Protein AF-A0AA40RUD0-F1 (afdb_monomer_lite)

Sequence (192 aa):
MKTFEAWCKEFHACQAELNAHLSSDQGVEISKKVKHVDIFIYGDLDNYLMQALADEHIASLQEQTLEFLQKYQAFKIKNEELDQARYQAFCEALGQLGRELGVEYQVNTSGPLDQRIADVLTKGDLLRKTLLDGFGYVDLLNHESSFSKGFFTVTGLTKIKLYNDLKLCSQIREGGIRISAEERVRLGFHQE

Radius of gyration: 28.04 Å; chains: 1; bounding box: 73×24×76 Å

Structure (mmCIF, N/CA/C/O backbone):
data_AF-A0AA40RUD0-F1
#
_entry.id   AF-A0AA40RUD0-F1
#
loop_
_atom_site.group_PDB
_atom_site.id
_atom_site.type_symbol
_atom_site.label_atom_id
_atom_site.label_alt_id
_atom_site.label_comp_id
_atom_site.label_asym_id
_atom_site.label_entity_id
_atom_site.label_seq_id
_atom_site.pdbx_PDB_ins_code
_atom_site.Cartn_x
_atom_site.Cartn_y
_atom_site.Cartn_z
_atom_site.occupancy
_atom_site.B_iso_or_equiv
_atom_site.auth_seq_id
_atom_site.auth_comp_id
_atom_site.auth_asym_id
_atom_site.auth_atom_id
_atom_site.pdbx_PDB_model_num
ATOM 1 N N . MET A 1 1 ? -13.457 13.413 -5.088 1.00 72.88 1 MET A N 1
ATOM 2 C CA . MET A 1 1 ? -12.276 12.688 -4.563 1.00 72.88 1 MET A CA 1
ATOM 3 C C . MET A 1 1 ? -12.236 11.325 -5.247 1.00 72.88 1 MET A C 1
ATOM 5 O O . MET A 1 1 ? -13.312 10.771 -5.439 1.00 72.88 1 MET A O 1
ATOM 9 N N . LYS A 1 2 ? -11.072 10.830 -5.695 1.00 88.50 2 LYS A N 1
ATOM 10 C CA . LYS A 1 2 ? -10.961 9.493 -6.322 1.00 88.50 2 LYS A CA 1
ATOM 11 C C . LYS A 1 2 ? -11.195 8.389 -5.276 1.00 88.50 2 LYS A C 1
ATOM 13 O O . LYS A 1 2 ? -10.868 8.598 -4.110 1.00 88.50 2 LYS A O 1
ATOM 18 N N . THR A 1 3 ? -11.747 7.249 -5.692 1.00 95.06 3 THR A N 1
ATOM 19 C CA . THR A 1 3 ? -11.953 6.059 -4.842 1.00 95.06 3 THR A CA 1
ATOM 20 C C . THR A 1 3 ? -10.683 5.212 -4.746 1.00 95.06 3 THR A C 1
ATOM 22 O O . THR A 1 3 ? -9.766 5.372 -5.559 1.00 95.06 3 THR A O 1
ATOM 25 N N . PHE A 1 4 ? -10.627 4.290 -3.781 1.00 96.88 4 PHE A N 1
ATOM 26 C CA . PHE A 1 4 ? -9.536 3.317 -3.663 1.00 96.88 4 PHE A CA 1
ATOM 27 C C . PHE A 1 4 ? -9.329 2.521 -4.960 1.00 96.88 4 PHE A C 1
ATOM 29 O O . PHE A 1 4 ? -8.206 2.412 -5.452 1.00 96.88 4 PHE A O 1
ATOM 36 N N . GLU A 1 5 ? -10.412 2.039 -5.572 1.00 96.25 5 GLU A N 1
ATOM 37 C CA . GLU A 1 5 ? -10.355 1.294 -6.836 1.00 96.25 5 GLU A CA 1
ATOM 38 C C . GLU A 1 5 ? -9.757 2.114 -7.986 1.00 96.25 5 GLU A C 1
ATOM 40 O O . GLU A 1 5 ? -9.008 1.583 -8.806 1.00 96.25 5 GLU A O 1
ATOM 45 N N . ALA A 1 6 ? -10.073 3.411 -8.060 1.00 96.19 6 ALA A N 1
ATOM 46 C CA . ALA A 1 6 ? -9.521 4.290 -9.086 1.00 96.19 6 ALA A CA 1
ATOM 47 C C . ALA A 1 6 ? -8.000 4.443 -8.928 1.00 96.19 6 ALA A C 1
ATOM 49 O O . ALA A 1 6 ? -7.269 4.335 -9.911 1.00 96.19 6 ALA A O 1
ATOM 50 N N . TRP A 1 7 ? -7.516 4.604 -7.695 1.00 97.25 7 TRP A N 1
ATOM 51 C CA . TRP A 1 7 ? -6.079 4.649 -7.423 1.00 97.25 7 TRP A CA 1
ATOM 52 C C . TRP A 1 7 ? -5.374 3.315 -7.682 1.00 97.25 7 TRP A C 1
ATOM 54 O O . TRP A 1 7 ? -4.253 3.313 -8.186 1.00 97.25 7 TRP A O 1
ATOM 64 N N . CYS A 1 8 ? -6.031 2.182 -7.418 1.00 96.62 8 CYS A N 1
ATOM 65 C CA . CYS A 1 8 ? -5.494 0.869 -7.783 1.00 96.62 8 CYS A CA 1
ATOM 66 C C . CYS A 1 8 ? -5.290 0.747 -9.297 1.00 96.62 8 CYS A C 1
ATOM 68 O O . CYS A 1 8 ? -4.247 0.273 -9.742 1.00 96.62 8 CYS A O 1
ATOM 70 N N . LYS A 1 9 ? -6.252 1.216 -10.104 1.00 97.12 9 LYS A N 1
ATOM 71 C CA . LYS A 1 9 ? -6.115 1.227 -11.571 1.00 97.12 9 LYS A CA 1
ATOM 72 C C . LYS A 1 9 ? -4.917 2.060 -12.025 1.00 97.12 9 LYS A C 1
ATOM 74 O O . LYS A 1 9 ? -4.202 1.634 -12.925 1.00 97.12 9 LYS A O 1
ATOM 79 N N . GLU A 1 10 ? -4.681 3.208 -11.395 1.00 96.31 10 GLU A N 1
ATOM 80 C CA . GLU A 1 10 ? -3.516 4.052 -11.688 1.00 96.31 10 GLU A CA 1
ATOM 81 C C . GLU A 1 10 ? -2.201 3.367 -11.305 1.00 96.31 10 GLU A C 1
ATOM 83 O O . GLU A 1 10 ? -1.281 3.332 -12.118 1.00 96.31 10 GLU A O 1
ATOM 88 N N . PHE A 1 11 ? -2.133 2.735 -10.130 1.00 97.25 11 PHE A N 1
ATOM 89 C CA . PHE A 1 11 ? -0.973 1.936 -9.732 1.00 97.25 11 PHE A CA 1
ATOM 90 C C . PHE A 1 11 ? -0.658 0.830 -10.752 1.00 97.25 11 PHE A C 1
ATOM 92 O O . PHE A 1 11 ? 0.486 0.710 -11.196 1.00 97.25 11 PHE A O 1
ATOM 99 N N . HIS A 1 12 ? -1.668 0.058 -11.166 1.00 97.12 12 HIS A N 1
ATOM 100 C CA . HIS A 1 12 ? -1.493 -1.021 -12.144 1.00 97.12 12 HIS A CA 1
ATOM 101 C C . HIS A 1 12 ? -1.102 -0.507 -13.527 1.00 97.12 12 HIS A C 1
ATOM 103 O O . HIS A 1 12 ? -0.295 -1.145 -14.200 1.00 97.12 12 HIS A O 1
ATOM 109 N N . ALA A 1 13 ? -1.617 0.652 -13.941 1.00 97.00 13 ALA A N 1
ATOM 110 C CA . ALA A 1 13 ? -1.198 1.299 -15.180 1.00 97.00 13 ALA A CA 1
ATOM 111 C C . ALA A 1 13 ? 0.289 1.692 -15.131 1.00 97.00 13 ALA A C 1
ATOM 113 O O . ALA A 1 13 ? 1.036 1.347 -16.046 1.00 97.00 13 ALA A O 1
ATOM 114 N N . CYS A 1 14 ? 0.745 2.315 -14.037 1.00 95.44 14 CYS A N 1
ATOM 115 C CA . CYS A 1 14 ? 2.161 2.649 -13.847 1.00 95.44 14 CYS A CA 1
ATOM 116 C C . CYS A 1 14 ? 3.050 1.396 -13.793 1.00 95.44 14 CYS A C 1
ATOM 118 O O . CYS A 1 14 ? 4.123 1.373 -14.390 1.00 95.44 14 CYS A O 1
ATOM 120 N N . GLN A 1 15 ? 2.607 0.336 -13.109 1.00 95.44 15 GLN A N 1
ATOM 121 C CA . GLN A 1 15 ? 3.333 -0.937 -13.059 1.00 95.44 15 GLN A CA 1
ATOM 122 C C . GLN A 1 15 ? 3.434 -1.586 -14.447 1.00 95.44 15 GLN A C 1
ATOM 124 O O . GLN A 1 15 ? 4.484 -2.128 -14.792 1.00 95.44 15 GLN A O 1
ATOM 129 N N . ALA A 1 16 ? 2.369 -1.527 -15.249 1.00 96.38 16 ALA A N 1
ATOM 130 C CA . ALA A 1 16 ? 2.378 -2.031 -16.617 1.00 96.38 16 ALA A CA 1
ATOM 131 C C . ALA A 1 16 ? 3.333 -1.227 -17.513 1.00 96.38 16 ALA A C 1
ATOM 133 O O . ALA A 1 16 ? 4.097 -1.830 -18.265 1.00 96.38 16 ALA A O 1
ATOM 134 N N . GLU A 1 17 ? 3.341 0.106 -17.399 1.00 95.81 17 GLU A N 1
ATOM 135 C CA . GLU A 1 17 ? 4.271 0.968 -18.142 1.00 95.81 17 GLU A CA 1
ATOM 136 C C . GLU A 1 17 ? 5.728 0.690 -17.753 1.00 95.81 17 GLU A C 1
ATOM 138 O O . GLU A 1 17 ? 6.573 0.523 -18.631 1.00 95.81 17 GLU A O 1
ATOM 143 N N . LEU A 1 18 ? 6.020 0.542 -16.457 1.00 93.25 18 LEU A N 1
ATO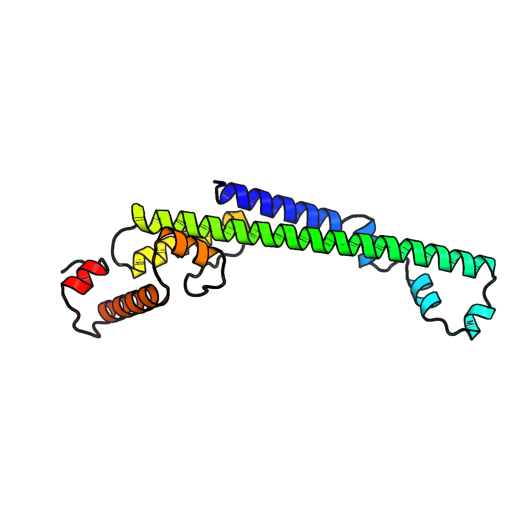M 144 C CA . LEU A 1 18 ? 7.350 0.163 -15.974 1.00 93.25 18 LEU A CA 1
ATOM 145 C C . LEU A 1 18 ? 7.789 -1.200 -16.523 1.00 93.25 18 LEU A C 1
ATOM 147 O O . LEU A 1 18 ? 8.899 -1.337 -17.033 1.00 93.25 18 LEU A O 1
ATOM 151 N N . ASN A 1 19 ? 6.908 -2.202 -16.480 1.00 94.12 19 ASN A N 1
ATOM 152 C CA . ASN A 1 19 ? 7.208 -3.528 -17.020 1.00 94.12 19 ASN A CA 1
ATOM 153 C C . ASN A 1 19 ? 7.456 -3.483 -18.537 1.00 94.12 19 ASN A C 1
ATOM 155 O O . ASN A 1 19 ? 8.359 -4.164 -19.027 1.00 94.12 19 ASN A O 1
ATOM 159 N N . ALA A 1 20 ? 6.687 -2.677 -19.275 1.00 94.31 20 ALA A N 1
ATOM 160 C CA . ALA A 1 20 ? 6.876 -2.477 -20.708 1.00 94.31 20 ALA A CA 1
ATOM 161 C C . ALA A 1 20 ? 8.204 -1.767 -21.015 1.00 94.31 20 ALA A C 1
ATOM 163 O O . ALA A 1 20 ? 8.927 -2.199 -21.911 1.00 94.31 20 ALA A O 1
ATOM 164 N N . HIS A 1 21 ? 8.566 -0.739 -20.238 1.00 92.69 21 HIS A N 1
ATOM 165 C CA . HIS A 1 21 ? 9.849 -0.035 -20.351 1.00 92.69 21 HIS A CA 1
ATOM 166 C C . HIS A 1 21 ? 11.032 -0.984 -20.130 1.00 92.69 21 HIS A C 1
ATOM 168 O O . HIS A 1 21 ? 11.932 -1.061 -20.966 1.00 92.69 21 HIS A O 1
ATOM 174 N N . LEU A 1 22 ? 10.988 -1.782 -19.059 1.00 88.62 22 LEU A N 1
ATOM 175 C CA . LEU A 1 22 ? 12.023 -2.770 -18.737 1.00 88.62 22 LEU A CA 1
ATOM 176 C C . LEU A 1 22 ? 12.127 -3.900 -19.774 1.00 88.62 22 LEU A C 1
ATOM 178 O O . LEU A 1 22 ? 13.218 -4.420 -20.003 1.00 88.62 22 LEU A O 1
ATOM 182 N N . SER A 1 23 ? 11.011 -4.261 -20.410 1.00 91.00 23 SER A N 1
ATOM 183 C CA . SER A 1 23 ? 10.951 -5.320 -21.430 1.00 91.00 23 SER A CA 1
ATOM 184 C C . SER A 1 23 ? 11.192 -4.817 -22.858 1.00 91.00 23 SER A C 1
ATOM 186 O O . SER A 1 23 ? 11.187 -5.623 -23.786 1.00 91.00 23 SER A O 1
ATOM 188 N N . SER A 1 24 ? 11.373 -3.508 -23.053 1.00 90.62 24 SER A N 1
ATOM 189 C CA . SER A 1 24 ? 11.669 -2.917 -24.361 1.00 90.62 24 SER A CA 1
ATOM 190 C C . SER A 1 24 ? 13.001 -3.420 -24.923 1.00 90.62 24 SER A C 1
ATOM 192 O O . SER A 1 24 ? 13.872 -3.856 -24.169 1.00 90.62 24 SER A O 1
ATOM 194 N N . ASP A 1 25 ? 13.205 -3.296 -26.238 1.00 86.81 25 ASP A N 1
ATOM 195 C CA . ASP A 1 25 ? 14.472 -3.671 -26.887 1.00 86.81 25 ASP A CA 1
ATOM 196 C C . ASP A 1 25 ? 15.681 -3.009 -26.208 1.00 86.81 25 ASP A C 1
ATOM 198 O O . ASP A 1 25 ? 16.696 -3.662 -25.963 1.00 86.81 25 ASP A O 1
ATOM 202 N N . GLN A 1 26 ? 15.537 -1.741 -25.812 1.00 83.25 26 GLN A N 1
ATOM 203 C CA . GLN A 1 26 ? 16.554 -0.994 -25.073 1.00 83.25 26 GLN A CA 1
ATOM 204 C C . GLN A 1 26 ? 16.758 -1.530 -23.645 1.00 83.25 26 GLN A C 1
ATOM 206 O O . GLN A 1 26 ? 17.895 -1.650 -23.192 1.00 83.25 26 GLN A O 1
ATOM 211 N N . GLY A 1 27 ? 15.688 -1.895 -22.931 1.00 83.88 27 GLY A N 1
ATOM 212 C CA . GLY A 1 27 ? 15.787 -2.520 -21.605 1.00 83.88 27 GLY A CA 1
ATOM 213 C C . GLY A 1 27 ? 16.455 -3.899 -21.650 1.00 83.88 27 GLY A C 1
ATOM 214 O O . GLY A 1 27 ? 17.286 -4.236 -20.799 1.00 83.88 27 GLY A O 1
ATOM 215 N N . VAL A 1 28 ? 16.177 -4.678 -22.696 1.00 84.56 28 VAL A N 1
ATOM 216 C CA . VAL A 1 28 ? 16.834 -5.963 -22.965 1.00 84.56 28 VAL A CA 1
ATOM 217 C C . VAL A 1 28 ? 18.312 -5.762 -23.317 1.00 84.56 28 VAL A C 1
ATOM 219 O O . VAL A 1 28 ? 19.160 -6.502 -22.818 1.00 84.56 28 VAL A O 1
ATOM 222 N N . GLU A 1 29 ? 18.638 -4.761 -24.133 1.00 80.31 29 GLU A N 1
ATOM 223 C CA . GLU A 1 29 ? 20.016 -4.406 -24.495 1.00 80.31 29 GLU A CA 1
ATOM 224 C C . GLU A 1 29 ? 20.842 -3.997 -23.263 1.00 80.31 29 GLU A C 1
ATOM 226 O O . GLU A 1 29 ? 21.924 -4.546 -23.033 1.00 80.31 29 GLU A O 1
ATOM 231 N N . ILE A 1 30 ? 20.289 -3.119 -22.418 1.00 77.94 30 ILE A N 1
ATOM 232 C CA . ILE A 1 30 ? 20.930 -2.648 -21.182 1.00 77.94 30 ILE A CA 1
ATOM 233 C C . ILE A 1 30 ? 21.096 -3.787 -20.164 1.00 77.94 30 ILE A C 1
ATOM 235 O O . ILE A 1 30 ? 22.178 -3.950 -19.598 1.00 77.94 30 ILE A O 1
ATOM 239 N N . SER A 1 31 ? 20.059 -4.602 -19.935 1.00 73.94 31 SER A N 1
ATOM 240 C CA . SER A 1 31 ? 20.099 -5.689 -18.940 1.00 73.94 31 SER A CA 1
ATOM 241 C C . SER A 1 31 ? 21.048 -6.819 -19.327 1.00 73.94 31 SER A C 1
ATOM 243 O O . SER A 1 31 ? 21.741 -7.370 -18.470 1.00 73.94 31 SER A O 1
ATOM 245 N N . LYS A 1 32 ? 21.116 -7.155 -20.620 1.00 68.56 32 LYS A N 1
ATOM 246 C CA . LYS A 1 32 ? 21.983 -8.229 -21.104 1.00 68.56 32 LYS A CA 1
ATOM 247 C C . LYS A 1 32 ? 23.445 -7.799 -21.227 1.00 68.56 32 LYS A C 1
ATOM 249 O O . LYS A 1 32 ? 24.298 -8.673 -21.315 1.00 68.56 32 LYS A O 1
ATOM 254 N N . LYS A 1 33 ? 23.766 -6.496 -21.243 1.00 62.84 33 LYS A N 1
ATOM 255 C CA . LYS A 1 33 ? 25.125 -5.962 -21.510 1.00 62.84 33 LYS A CA 1
ATOM 256 C C . LYS A 1 33 ? 25.760 -6.486 -22.818 1.00 62.84 33 LYS A C 1
ATOM 258 O O . LYS A 1 33 ? 26.952 -6.299 -23.044 1.00 62.84 33 LYS A O 1
ATOM 263 N N . VAL A 1 34 ? 24.981 -7.148 -23.682 1.00 54.25 34 VAL A N 1
ATOM 264 C CA . VAL A 1 34 ? 25.480 -8.065 -24.729 1.00 54.25 34 VAL A CA 1
ATOM 265 C C . VAL A 1 34 ? 26.217 -7.341 -25.859 1.00 54.25 34 VAL A C 1
ATOM 267 O O . VAL A 1 34 ? 27.055 -7.956 -26.505 1.00 54.25 34 VAL A O 1
ATOM 270 N N . LYS A 1 35 ? 25.979 -6.040 -26.073 1.00 51.78 35 LYS A N 1
ATOM 271 C CA . LYS A 1 35 ? 26.680 -5.251 -27.103 1.00 51.78 35 LYS A CA 1
ATOM 272 C C . LYS A 1 35 ? 27.798 -4.353 -26.579 1.00 51.78 35 LYS A C 1
ATOM 274 O O . LYS A 1 35 ? 28.427 -3.655 -27.364 1.00 51.78 35 LYS A O 1
ATOM 279 N N . HIS A 1 36 ? 28.056 -4.355 -25.274 1.00 55.28 36 HIS A N 1
ATOM 280 C CA . HIS A 1 36 ? 29.014 -3.419 -24.681 1.00 55.28 36 HIS A CA 1
ATOM 281 C C . HIS A 1 36 ? 30.288 -4.091 -24.214 1.00 55.28 36 HIS A C 1
ATOM 283 O O . HIS A 1 36 ? 31.110 -3.409 -23.633 1.00 55.28 36 HIS A O 1
ATOM 289 N N . VAL A 1 37 ? 30.488 -5.386 -24.466 1.00 54.78 37 VAL A N 1
ATOM 290 C CA . VAL A 1 37 ? 31.755 -6.048 -24.128 1.00 54.78 37 VAL A CA 1
ATOM 291 C C . VAL A 1 37 ? 32.913 -5.363 -24.856 1.00 54.78 37 VAL A C 1
ATOM 293 O O . VAL A 1 37 ? 33.870 -4.991 -24.196 1.00 54.78 37 VAL A O 1
ATOM 296 N N . ASP A 1 38 ? 32.778 -5.048 -26.148 1.00 53.81 38 ASP A N 1
ATOM 297 C CA . ASP A 1 38 ? 33.816 -4.325 -26.900 1.00 53.81 38 ASP A CA 1
ATOM 298 C C . ASP A 1 38 ? 33.969 -2.859 -26.452 1.00 53.81 38 ASP A C 1
ATOM 300 O O . ASP A 1 38 ? 35.078 -2.341 -26.432 1.00 53.81 38 ASP A O 1
ATOM 304 N N . ILE A 1 39 ? 32.886 -2.204 -26.014 1.00 56.31 39 ILE A N 1
ATOM 305 C CA . ILE A 1 39 ? 32.894 -0.824 -25.483 1.00 56.31 39 ILE A CA 1
ATOM 306 C C . ILE A 1 39 ? 33.500 -0.755 -24.068 1.00 56.31 39 ILE A C 1
ATOM 308 O O . ILE A 1 39 ? 34.248 0.167 -23.760 1.00 56.31 39 ILE A O 1
ATOM 312 N N . PHE A 1 40 ? 33.202 -1.730 -23.207 1.00 54.91 40 PHE A N 1
ATOM 313 C CA . PHE A 1 40 ? 33.788 -1.872 -21.872 1.00 54.91 40 PHE A CA 1
ATOM 314 C C . PHE A 1 40 ? 35.258 -2.265 -21.974 1.00 54.91 40 PHE A C 1
ATOM 316 O O . PHE A 1 40 ? 36.074 -1.665 -21.292 1.00 54.91 40 PHE A O 1
ATOM 323 N N . ILE A 1 41 ? 35.602 -3.202 -22.866 1.00 55.53 41 ILE A N 1
ATOM 324 C CA . ILE A 1 41 ? 36.993 -3.541 -23.175 1.00 55.53 41 ILE A CA 1
ATOM 325 C C . ILE A 1 41 ? 37.705 -2.297 -23.709 1.00 55.53 41 ILE A C 1
ATOM 327 O O . ILE A 1 41 ? 38.750 -1.957 -23.187 1.00 55.53 41 ILE A O 1
ATOM 331 N N . TYR A 1 42 ? 37.135 -1.551 -24.656 1.00 55.00 42 TYR A N 1
ATOM 332 C CA . TYR A 1 42 ? 37.718 -0.296 -25.145 1.00 55.00 42 TYR A CA 1
ATOM 333 C C . TYR A 1 42 ? 37.903 0.767 -24.045 1.00 55.00 42 TYR A C 1
ATOM 335 O O . TYR A 1 42 ? 38.912 1.466 -24.040 1.00 55.00 42 TYR A O 1
ATOM 343 N N . GLY A 1 43 ? 36.974 0.868 -23.088 1.00 55.62 43 GLY A N 1
ATOM 344 C CA . GLY A 1 43 ? 37.109 1.739 -21.916 1.00 55.62 43 GLY A CA 1
ATOM 345 C C . GLY A 1 43 ? 38.140 1.267 -20.878 1.00 55.62 43 GLY A C 1
ATOM 346 O O . GLY A 1 43 ? 38.714 2.109 -20.190 1.00 55.62 43 GLY A O 1
ATOM 347 N N . ASP A 1 44 ? 38.384 -0.045 -20.786 1.00 53.97 44 ASP A N 1
ATOM 348 C CA . ASP A 1 44 ? 39.336 -0.691 -19.864 1.00 53.97 44 ASP A CA 1
ATOM 349 C C . ASP A 1 44 ? 40.718 -0.966 -20.499 1.00 53.97 44 ASP A C 1
ATOM 351 O O . ASP A 1 44 ? 41.665 -1.323 -19.792 1.00 53.97 44 ASP A O 1
ATOM 355 N N . LEU A 1 45 ? 40.865 -0.840 -21.824 1.00 56.53 45 LEU A N 1
ATOM 356 C CA . LEU A 1 45 ? 42.127 -1.079 -22.522 1.00 56.53 45 LEU A CA 1
ATOM 357 C C . LEU A 1 45 ? 43.124 0.030 -22.174 1.00 56.53 45 LEU A C 1
ATOM 359 O O . LEU A 1 45 ? 42.991 1.177 -22.598 1.00 56.53 45 LEU A O 1
ATOM 363 N N . ASP A 1 46 ? 44.181 -0.344 -21.451 1.00 53.62 46 ASP A N 1
ATOM 364 C CA . ASP A 1 46 ? 45.364 0.493 -21.276 1.00 53.62 46 ASP A CA 1
ATOM 365 C C . ASP A 1 46 ? 45.899 0.951 -22.647 1.00 53.62 46 ASP A C 1
ATOM 367 O O . ASP A 1 46 ? 45.931 0.181 -23.614 1.00 53.62 46 ASP A O 1
ATOM 371 N N . ASN A 1 47 ? 46.381 2.199 -22.708 1.00 55.03 47 ASN A N 1
ATOM 372 C CA . ASN A 1 47 ? 46.859 2.910 -23.909 1.00 55.03 47 ASN A CA 1
ATOM 373 C C . ASN A 1 47 ? 47.773 2.097 -24.862 1.00 55.03 47 ASN A C 1
ATOM 375 O O . ASN A 1 47 ? 47.912 2.459 -26.029 1.00 55.03 47 ASN A O 1
ATOM 379 N N . TYR A 1 48 ? 48.401 1.012 -24.399 1.00 49.75 48 TYR A N 1
ATOM 380 C CA . TYR A 1 48 ? 49.263 0.135 -25.197 1.00 49.75 48 TYR A CA 1
ATOM 381 C C . TYR A 1 48 ? 48.517 -0.774 -26.192 1.00 49.75 48 TYR A C 1
ATOM 383 O O . TYR A 1 48 ? 49.072 -1.078 -27.244 1.00 49.75 48 TYR A O 1
ATOM 391 N N . LEU A 1 49 ? 47.278 -1.196 -25.911 1.00 54.69 49 LEU A N 1
ATOM 392 C CA . LEU A 1 49 ? 46.480 -2.009 -26.850 1.00 54.69 49 LEU A CA 1
ATOM 393 C C . LEU A 1 49 ? 45.718 -1.153 -27.871 1.00 54.69 49 LEU A C 1
ATOM 395 O O . LEU A 1 49 ? 45.469 -1.599 -28.989 1.00 54.69 49 LEU A O 1
ATOM 399 N N . MET A 1 50 ? 45.426 0.098 -27.514 1.00 55.69 50 MET A N 1
ATOM 400 C CA . MET A 1 50 ? 44.813 1.093 -28.400 1.00 55.69 50 MET A CA 1
ATOM 401 C C . MET A 1 50 ? 45.689 1.400 -29.624 1.00 55.69 50 MET A C 1
ATOM 403 O O . MET A 1 50 ? 45.163 1.616 -30.707 1.00 55.69 50 MET A O 1
ATOM 407 N N . GLN A 1 51 ? 47.020 1.337 -29.489 1.00 57.38 51 GLN A N 1
ATOM 408 C CA . GLN A 1 51 ? 47.971 1.561 -30.592 1.00 57.38 51 GLN A CA 1
ATOM 409 C C . GLN A 1 51 ? 47.933 0.479 -31.688 1.00 57.38 51 GLN A C 1
ATOM 411 O O . GLN A 1 51 ? 48.475 0.695 -32.770 1.00 57.38 51 GLN A O 1
ATOM 416 N N . ALA A 1 52 ? 47.326 -0.685 -31.421 1.00 62.44 52 ALA A N 1
ATOM 417 C CA . ALA A 1 52 ? 47.184 -1.773 -32.392 1.00 62.44 52 ALA A CA 1
ATOM 418 C C . ALA A 1 52 ? 45.888 -1.686 -33.224 1.00 62.44 52 ALA A C 1
ATOM 420 O O . ALA A 1 52 ? 45.720 -2.454 -34.174 1.00 62.44 52 ALA A O 1
ATOM 421 N N . LEU A 1 53 ? 44.972 -0.776 -32.875 1.00 67.06 53 LEU A N 1
ATOM 422 C CA . LEU A 1 53 ? 43.736 -0.530 -33.613 1.00 67.06 53 LEU A CA 1
ATOM 423 C C . LEU A 1 53 ? 43.957 0.571 -34.655 1.00 67.06 53 LEU A C 1
ATOM 425 O O . LEU A 1 53 ? 44.682 1.530 -34.417 1.00 67.06 53 LEU A O 1
ATOM 429 N N . ALA A 1 54 ? 43.315 0.443 -35.817 1.00 72.88 54 ALA A N 1
ATOM 430 C CA . ALA A 1 54 ? 43.306 1.516 -36.807 1.00 72.88 54 ALA A CA 1
ATOM 431 C C . ALA A 1 54 ? 42.531 2.732 -36.267 1.00 72.88 54 ALA A C 1
ATOM 433 O O . ALA A 1 54 ? 41.475 2.558 -35.655 1.00 72.88 54 ALA A O 1
ATOM 434 N N . ASP A 1 55 ? 43.001 3.949 -36.550 1.00 75.12 55 ASP A N 1
ATOM 435 C CA . ASP A 1 55 ? 42.391 5.201 -36.068 1.00 75.12 55 ASP A CA 1
ATOM 436 C C . ASP A 1 55 ? 40.891 5.315 -36.406 1.00 75.12 55 ASP A C 1
ATOM 438 O O . ASP A 1 55 ? 40.094 5.785 -35.595 1.00 75.12 55 ASP A O 1
ATOM 442 N N . GLU A 1 56 ? 40.474 4.811 -37.573 1.00 71.62 56 GLU A N 1
ATOM 443 C CA . GLU A 1 56 ? 39.062 4.758 -37.987 1.00 71.62 56 GLU A CA 1
ATOM 444 C C . GLU A 1 56 ? 38.211 3.863 -37.068 1.00 71.62 56 GLU A C 1
ATOM 446 O O . GLU A 1 56 ? 37.052 4.163 -36.778 1.00 71.62 56 GLU A O 1
ATOM 451 N N . HIS A 1 57 ? 38.798 2.776 -36.566 1.00 73.00 57 HIS A N 1
ATOM 452 C CA . HIS A 1 57 ? 38.138 1.846 -35.656 1.00 73.00 57 HIS A CA 1
ATOM 453 C C . HIS A 1 57 ? 37.996 2.450 -34.253 1.00 73.00 57 HIS A C 1
ATOM 455 O O . HIS A 1 57 ? 36.950 2.316 -33.621 1.00 73.00 57 HIS A O 1
ATOM 461 N N . ILE A 1 58 ? 39.019 3.177 -33.796 1.00 72.88 58 ILE A N 1
ATOM 46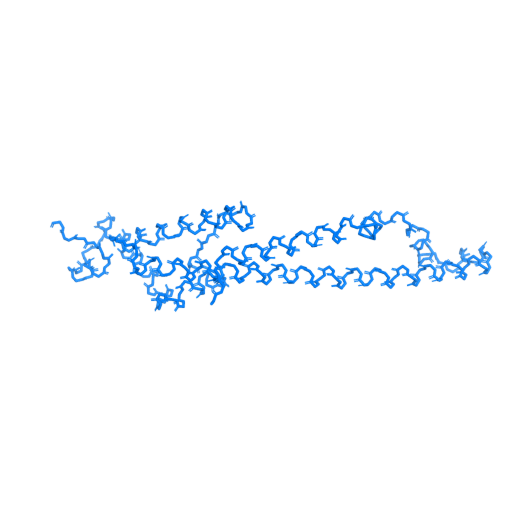2 C CA . ILE A 1 58 ? 39.006 3.929 -32.533 1.00 72.88 58 ILE A CA 1
ATOM 463 C C . ILE A 1 58 ? 37.905 5.000 -32.569 1.00 72.88 58 ILE A C 1
ATOM 465 O O . ILE A 1 58 ? 37.091 5.074 -31.648 1.00 72.88 58 ILE A O 1
ATOM 469 N N . ALA A 1 59 ? 37.825 5.785 -33.649 1.00 75.19 59 ALA A N 1
ATOM 470 C CA . ALA A 1 59 ? 36.797 6.815 -33.813 1.00 75.19 59 ALA A CA 1
ATOM 471 C C . ALA A 1 59 ? 35.375 6.223 -33.807 1.00 75.19 59 ALA A C 1
ATOM 473 O O . ALA A 1 59 ? 34.497 6.722 -33.099 1.00 75.19 59 ALA A O 1
ATOM 474 N N . SER A 1 60 ? 35.166 5.107 -34.515 1.00 76.62 60 SER A N 1
ATOM 475 C CA . SER A 1 60 ? 33.885 4.389 -34.517 1.00 76.62 60 SER A CA 1
ATOM 476 C C . SER A 1 60 ? 33.496 3.877 -33.124 1.00 76.62 60 SER A C 1
ATOM 478 O O . SER A 1 60 ? 32.326 3.951 -32.746 1.00 76.62 60 SER A O 1
ATOM 480 N N . LEU A 1 61 ? 34.447 3.357 -32.340 1.00 74.56 61 LEU A N 1
ATOM 481 C CA . LEU A 1 61 ? 34.177 2.881 -30.978 1.00 74.56 61 LEU A CA 1
ATOM 482 C C . LEU A 1 61 ? 33.834 4.032 -30.021 1.00 74.56 61 LEU A C 1
ATOM 484 O O . LEU A 1 61 ? 32.948 3.881 -29.177 1.00 74.56 61 LEU A O 1
ATOM 488 N N . GLN A 1 62 ? 34.475 5.196 -30.166 1.00 73.62 62 GLN A N 1
ATOM 489 C CA . GLN A 1 62 ? 34.151 6.389 -29.372 1.00 73.62 62 GLN A CA 1
ATOM 490 C C . GLN A 1 62 ? 32.727 6.888 -29.635 1.00 73.62 62 GLN A C 1
ATOM 492 O O . GLN A 1 62 ? 31.993 7.168 -28.685 1.00 73.62 62 GLN A O 1
ATOM 497 N N . GLU A 1 63 ? 32.323 6.966 -30.904 1.00 78.31 63 GLU A N 1
ATOM 498 C CA . GLU A 1 63 ? 30.978 7.407 -31.287 1.00 78.31 63 GLU A CA 1
ATOM 499 C C . GLU A 1 63 ? 29.901 6.463 -30.734 1.00 78.31 63 GLU A C 1
ATOM 501 O O . GLU A 1 63 ? 28.963 6.906 -30.066 1.00 78.31 63 GLU A O 1
ATOM 506 N N . GLN A 1 64 ? 30.094 5.151 -30.900 1.00 76.06 64 GLN A N 1
ATOM 507 C CA . GLN A 1 64 ? 29.180 4.133 -30.371 1.00 76.06 64 GLN A CA 1
ATOM 508 C C . GLN A 1 64 ? 29.111 4.145 -28.837 1.00 76.06 64 GLN A C 1
ATOM 510 O O . GLN A 1 64 ? 28.039 3.945 -28.259 1.00 76.06 64 GLN A O 1
ATOM 515 N N . THR A 1 65 ? 30.234 4.417 -28.162 1.00 74.38 65 THR A N 1
ATOM 516 C CA . THR A 1 65 ? 30.278 4.559 -26.698 1.00 74.38 65 THR A CA 1
ATOM 517 C C . THR A 1 65 ? 29.444 5.751 -26.239 1.00 74.38 65 THR A C 1
ATOM 519 O O . THR A 1 65 ? 28.653 5.630 -25.301 1.00 74.38 65 THR A O 1
ATOM 522 N N . LEU A 1 66 ? 29.586 6.901 -26.902 1.00 79.56 66 LEU A N 1
ATOM 523 C CA . LEU A 1 66 ? 28.843 8.109 -26.553 1.00 79.56 66 LEU A CA 1
ATOM 524 C C . LEU A 1 66 ? 27.335 7.931 -26.779 1.00 79.56 66 LEU A C 1
ATOM 526 O O . LEU A 1 66 ? 26.543 8.258 -25.892 1.00 79.56 66 LEU A O 1
ATOM 530 N N . GLU A 1 67 ? 26.943 7.372 -27.927 1.00 81.69 67 GLU A N 1
ATOM 531 C CA . GLU A 1 67 ? 25.540 7.084 -28.243 1.00 81.69 67 GLU A CA 1
ATOM 532 C C . GLU A 1 67 ? 24.928 6.121 -27.215 1.00 81.69 67 GLU A C 1
ATOM 534 O O . GLU A 1 67 ? 23.821 6.344 -26.712 1.00 81.69 67 GLU A O 1
ATOM 539 N N . PHE A 1 68 ? 25.668 5.071 -26.845 1.00 79.69 68 PHE A N 1
ATOM 540 C CA . PHE A 1 68 ? 25.224 4.137 -25.820 1.00 79.69 68 PHE A CA 1
ATOM 541 C C . PHE A 1 68 ? 25.045 4.812 -24.455 1.00 79.69 68 PHE A C 1
ATOM 543 O O . PHE A 1 68 ? 24.009 4.622 -23.818 1.00 79.69 68 PHE A O 1
ATOM 550 N N . LEU A 1 69 ? 26.010 5.621 -24.005 1.00 80.88 69 LEU A N 1
ATOM 551 C CA . LEU A 1 69 ? 25.922 6.311 -22.715 1.00 80.88 69 LEU A CA 1
ATOM 552 C C . LEU A 1 69 ? 24.712 7.248 -22.649 1.00 80.88 69 LEU A C 1
ATOM 554 O O . LEU A 1 69 ? 24.026 7.281 -21.625 1.00 80.88 69 LEU A O 1
ATOM 558 N N . GLN A 1 70 ? 24.405 7.957 -23.737 1.00 84.88 70 GLN A N 1
ATOM 559 C CA . GLN A 1 70 ? 23.211 8.803 -23.823 1.00 84.88 70 GLN A CA 1
ATOM 560 C C . GLN A 1 70 ? 21.924 7.977 -23.708 1.00 84.88 70 GLN A C 1
ATOM 562 O O . GLN A 1 70 ? 21.049 8.301 -22.901 1.00 84.88 70 GLN A O 1
ATOM 567 N N . LYS A 1 71 ? 21.824 6.869 -24.455 1.00 83.81 71 LYS A N 1
ATOM 568 C CA . LYS A 1 71 ? 20.680 5.947 -24.375 1.00 83.81 71 LYS A CA 1
ATOM 569 C C . LYS A 1 71 ? 20.536 5.345 -22.978 1.00 83.81 71 LYS A C 1
ATOM 571 O O . LYS A 1 71 ? 19.428 5.286 -22.447 1.00 83.81 71 LYS A O 1
ATOM 576 N N . TYR A 1 72 ? 21.636 4.931 -22.358 1.00 84.00 72 TYR A N 1
ATOM 577 C CA . TYR A 1 72 ? 21.644 4.382 -21.006 1.00 84.00 72 TYR A CA 1
ATOM 578 C C . TYR A 1 72 ? 21.166 5.405 -19.968 1.00 84.00 72 TYR A C 1
ATOM 580 O O . TYR A 1 72 ? 20.320 5.088 -19.130 1.00 84.00 72 TYR A O 1
ATOM 588 N N . GLN A 1 73 ? 21.652 6.647 -20.045 1.00 85.94 73 GLN A N 1
ATOM 589 C CA . GLN A 1 73 ? 21.218 7.722 -19.151 1.00 85.94 73 GLN A CA 1
ATOM 590 C C . GLN A 1 73 ? 19.727 8.030 -19.313 1.00 85.94 73 GLN A C 1
ATOM 592 O O . GLN A 1 73 ? 19.011 8.082 -18.314 1.00 85.94 73 GLN A O 1
ATOM 597 N N . ALA A 1 74 ? 19.243 8.163 -20.550 1.00 88.69 74 ALA A N 1
ATOM 598 C CA . ALA A 1 74 ? 17.826 8.399 -20.821 1.00 88.69 74 ALA A CA 1
ATOM 599 C C . ALA A 1 74 ? 16.942 7.258 -20.288 1.00 88.69 74 ALA A C 1
ATOM 601 O O . ALA A 1 74 ? 15.917 7.507 -19.653 1.00 88.69 74 ALA A O 1
ATOM 602 N N . PHE A 1 75 ? 17.368 6.005 -20.483 1.00 89.19 75 PHE A N 1
ATOM 603 C CA . PHE A 1 75 ? 16.667 4.838 -19.952 1.00 89.19 75 PHE A CA 1
ATOM 604 C C . PHE A 1 75 ? 16.594 4.854 -18.423 1.00 89.19 75 PHE A C 1
ATOM 606 O O . PHE A 1 75 ? 15.530 4.583 -17.862 1.00 89.19 75 PHE A O 1
ATOM 613 N N . LYS A 1 76 ? 17.709 5.182 -17.757 1.00 88.56 76 LYS A N 1
ATOM 614 C CA . LYS A 1 76 ? 17.791 5.258 -16.295 1.00 88.56 76 LYS A CA 1
ATOM 615 C C . LYS A 1 76 ? 16.863 6.339 -15.738 1.00 88.56 76 LYS A C 1
ATOM 617 O O . LYS A 1 76 ? 16.103 6.042 -14.823 1.00 88.56 76 LYS A O 1
ATOM 622 N N . ILE A 1 77 ? 16.884 7.541 -16.321 1.00 92.88 77 ILE A N 1
ATOM 623 C CA . ILE A 1 77 ? 16.004 8.651 -15.920 1.00 92.88 77 ILE A CA 1
ATOM 624 C C . ILE A 1 77 ? 14.540 8.224 -16.036 1.00 92.88 77 ILE A C 1
ATOM 626 O O . ILE A 1 77 ? 13.795 8.302 -15.062 1.00 92.88 77 ILE A O 1
ATOM 630 N N . LYS A 1 78 ? 14.139 7.681 -17.192 1.00 93.56 78 LYS A N 1
ATOM 631 C CA . LYS A 1 78 ? 12.758 7.229 -17.397 1.00 93.56 78 LYS A CA 1
ATOM 632 C C . LYS A 1 78 ? 12.367 6.102 -16.436 1.00 93.56 78 LYS A C 1
ATOM 634 O O . LYS A 1 78 ? 11.233 6.073 -15.967 1.00 93.56 78 LYS A O 1
ATOM 639 N N . ASN A 1 79 ? 13.285 5.190 -16.113 1.00 92.38 79 ASN A N 1
ATOM 640 C CA . ASN A 1 79 ? 13.024 4.143 -15.128 1.00 92.38 79 ASN A CA 1
ATOM 641 C C . ASN A 1 79 ? 12.761 4.730 -13.732 1.00 92.38 79 ASN A C 1
ATOM 643 O O . ASN A 1 79 ? 11.787 4.349 -13.088 1.00 92.38 79 ASN A O 1
ATOM 647 N N . GLU A 1 80 ? 13.597 5.670 -13.283 1.00 94.50 80 GLU A N 1
ATOM 648 C CA . GLU A 1 80 ? 13.431 6.355 -11.994 1.00 94.50 80 GLU A CA 1
ATOM 649 C C . GLU A 1 80 ? 12.103 7.126 -11.925 1.00 94.50 80 GLU A C 1
ATOM 651 O O . GLU A 1 80 ? 11.389 7.030 -10.926 1.00 94.50 80 GLU A O 1
ATOM 656 N N . GLU A 1 81 ? 11.722 7.818 -13.003 1.00 96.44 81 GLU A N 1
ATOM 657 C CA . GLU A 1 81 ? 10.432 8.513 -13.108 1.00 96.44 81 GLU A CA 1
ATOM 658 C C . GLU A 1 81 ? 9.239 7.555 -12.971 1.00 96.44 81 GLU A C 1
ATOM 660 O O . GLU A 1 81 ? 8.293 7.833 -12.229 1.00 96.44 81 GLU A O 1
ATOM 665 N N . LEU A 1 82 ? 9.278 6.415 -13.670 1.00 95.69 82 LEU A N 1
ATOM 666 C CA . LEU A 1 82 ? 8.212 5.411 -13.625 1.00 95.69 82 LEU A CA 1
ATOM 667 C C . LEU A 1 82 ? 8.110 4.741 -12.255 1.00 95.69 82 LEU A C 1
ATOM 669 O O . LEU A 1 82 ? 7.003 4.544 -11.746 1.00 95.69 82 LEU A O 1
ATOM 673 N N . ASP A 1 83 ? 9.247 4.429 -11.633 1.00 95.06 83 ASP A N 1
ATOM 674 C CA . ASP A 1 83 ? 9.278 3.884 -10.278 1.00 95.06 83 ASP A CA 1
ATOM 675 C C . ASP A 1 83 ? 8.717 4.877 -9.255 1.00 95.06 83 ASP A C 1
ATOM 677 O O . ASP A 1 83 ? 7.914 4.494 -8.397 1.00 95.06 83 ASP A O 1
ATOM 681 N N . GLN A 1 84 ? 9.068 6.161 -9.373 1.00 97.44 84 GLN A N 1
ATOM 682 C CA . GLN A 1 84 ? 8.530 7.207 -8.508 1.00 97.44 84 GLN A CA 1
ATOM 683 C C . GLN A 1 84 ? 7.017 7.377 -8.696 1.00 97.44 84 GLN A C 1
ATOM 685 O O . GLN A 1 84 ? 6.283 7.426 -7.705 1.00 97.44 84 GLN A O 1
ATOM 690 N N . ALA A 1 85 ? 6.535 7.416 -9.942 1.00 96.81 85 ALA A N 1
ATOM 691 C CA . ALA A 1 85 ? 5.108 7.527 -10.247 1.00 96.81 85 ALA A CA 1
ATOM 692 C C . ALA A 1 85 ? 4.317 6.334 -9.689 1.00 96.81 85 ALA A C 1
ATOM 694 O O . ALA A 1 85 ? 3.286 6.508 -9.033 1.00 96.81 85 ALA A O 1
ATOM 695 N N . ARG A 1 86 ? 4.844 5.117 -9.871 1.00 97.12 86 ARG A N 1
ATOM 696 C CA . ARG A 1 86 ? 4.266 3.890 -9.319 1.00 97.12 86 ARG A CA 1
ATOM 697 C C . ARG A 1 86 ? 4.201 3.929 -7.792 1.00 97.12 86 ARG A C 1
ATOM 699 O O . ARG A 1 86 ? 3.158 3.618 -7.214 1.00 97.12 86 ARG A O 1
ATOM 706 N N . TYR A 1 87 ? 5.291 4.319 -7.133 1.00 96.81 87 TYR A N 1
ATOM 707 C CA . TYR A 1 87 ? 5.339 4.428 -5.675 1.00 96.81 87 TYR A CA 1
ATOM 708 C C . TYR A 1 87 ? 4.359 5.482 -5.141 1.00 96.81 87 TYR A C 1
ATOM 710 O O . TYR A 1 87 ? 3.677 5.253 -4.138 1.00 96.81 87 TYR A O 1
ATOM 718 N N . GLN A 1 88 ? 4.235 6.618 -5.829 1.00 97.31 88 GLN A N 1
ATOM 719 C CA . GLN A 1 88 ? 3.271 7.652 -5.472 1.00 97.31 88 GLN A CA 1
ATOM 720 C C . GLN A 1 88 ? 1.830 7.144 -5.602 1.00 97.31 88 GLN A C 1
ATOM 722 O O . GLN A 1 88 ? 1.058 7.283 -4.653 1.00 97.31 88 GLN A O 1
ATOM 727 N N . ALA A 1 89 ? 1.482 6.495 -6.717 1.00 96.94 89 ALA A N 1
ATOM 728 C CA . ALA A 1 89 ? 0.155 5.907 -6.914 1.00 96.94 89 ALA A CA 1
ATOM 729 C C . ALA A 1 89 ? -0.178 4.863 -5.833 1.00 96.94 89 ALA A C 1
ATOM 731 O O . ALA A 1 89 ? -1.290 4.844 -5.305 1.00 96.94 89 ALA A O 1
ATOM 732 N N . PHE A 1 90 ? 0.804 4.048 -5.438 1.00 96.94 90 PHE A N 1
ATOM 733 C CA . PHE A 1 90 ? 0.668 3.103 -4.331 1.00 96.94 90 PHE A CA 1
ATOM 734 C C . PHE A 1 90 ? 0.368 3.805 -2.995 1.00 96.94 90 PHE A C 1
ATOM 736 O O . PHE A 1 90 ? -0.551 3.415 -2.270 1.00 96.94 90 PHE A O 1
ATOM 743 N N . CYS A 1 91 ? 1.107 4.869 -2.673 1.00 96.94 91 CYS A N 1
ATOM 744 C CA . CYS A 1 91 ? 0.896 5.646 -1.453 1.00 96.94 91 CYS A CA 1
ATOM 745 C C . CYS A 1 91 ? -0.486 6.312 -1.419 1.00 96.94 91 CYS A C 1
ATOM 747 O O . CYS A 1 91 ? -1.146 6.286 -0.378 1.00 96.94 91 CYS A O 1
ATOM 749 N N . GLU A 1 92 ? -0.928 6.876 -2.543 1.00 97.56 92 GLU A N 1
ATOM 750 C CA . GLU A 1 92 ? -2.255 7.482 -2.680 1.00 97.56 92 GLU A CA 1
ATOM 751 C C . GLU A 1 92 ? -3.371 6.442 -2.532 1.00 97.56 92 GLU A C 1
ATOM 753 O O . GLU A 1 92 ? -4.330 6.672 -1.788 1.00 97.56 92 GLU A O 1
ATOM 758 N N . ALA A 1 93 ? -3.213 5.264 -3.148 1.00 97.75 93 ALA A N 1
ATOM 759 C CA . ALA A 1 93 ? -4.140 4.146 -2.994 1.00 97.75 93 ALA A CA 1
ATOM 760 C C . ALA A 1 93 ? -4.260 3.715 -1.527 1.00 97.75 93 ALA A C 1
ATOM 762 O O . ALA A 1 93 ? -5.368 3.642 -0.994 1.00 97.75 93 ALA A O 1
ATOM 763 N N . LEU A 1 94 ? -3.133 3.500 -0.838 1.00 97.38 94 LEU A N 1
ATOM 764 C CA . LEU A 1 94 ? -3.136 3.142 0.582 1.00 97.38 94 LEU A CA 1
ATOM 765 C C . LEU A 1 94 ? -3.777 4.226 1.451 1.00 97.38 94 LEU A C 1
ATOM 767 O O . LEU A 1 94 ? -4.572 3.912 2.335 1.00 97.38 94 LEU A O 1
ATOM 771 N N . GLY A 1 95 ? -3.458 5.498 1.203 1.00 97.75 95 GLY A N 1
ATOM 772 C CA . GLY A 1 95 ? -4.062 6.615 1.928 1.00 97.75 95 GLY A CA 1
ATOM 773 C C . GLY A 1 95 ? -5.572 6.693 1.730 1.00 97.75 95 GLY A C 1
ATOM 774 O O . GLY A 1 95 ? -6.311 6.930 2.686 1.00 97.75 95 GLY A O 1
ATOM 775 N N . GLN A 1 96 ? -6.042 6.444 0.509 1.00 98.12 96 GLN A N 1
ATOM 776 C CA . GLN A 1 96 ? -7.465 6.411 0.200 1.00 98.12 96 GLN A CA 1
ATOM 777 C C . GLN A 1 96 ? -8.173 5.218 0.849 1.00 98.12 96 GLN A C 1
ATOM 779 O O . GLN A 1 96 ? -9.232 5.413 1.444 1.00 98.12 96 GLN A O 1
ATOM 784 N N . LEU A 1 97 ? -7.566 4.027 0.824 1.00 98.12 97 LEU A N 1
ATOM 785 C CA . LEU A 1 97 ? -8.078 2.853 1.534 1.00 98.12 97 LEU A CA 1
ATOM 786 C C . LEU A 1 97 ? -8.225 3.134 3.034 1.00 98.12 97 LEU A C 1
ATOM 788 O O . LEU A 1 97 ? -9.266 2.851 3.621 1.00 98.12 97 LEU A O 1
ATOM 792 N N . GLY A 1 98 ? -7.213 3.759 3.643 1.00 97.75 98 GLY A N 1
ATOM 793 C CA . GLY A 1 98 ? -7.262 4.176 5.043 1.00 97.75 98 GLY A CA 1
ATOM 794 C C . GLY A 1 98 ? -8.435 5.110 5.338 1.00 97.75 98 GLY A C 1
ATOM 795 O O . GLY A 1 98 ? -9.148 4.907 6.318 1.00 97.75 98 GLY A O 1
ATOM 796 N N . ARG A 1 99 ? -8.684 6.103 4.472 1.00 98.12 99 ARG A N 1
ATOM 797 C CA . ARG A 1 99 ? -9.832 7.016 4.614 1.00 98.12 99 ARG A CA 1
ATOM 798 C C . ARG A 1 99 ? -11.166 6.276 4.530 1.00 98.12 99 ARG A C 1
ATOM 800 O O . ARG A 1 99 ? -12.024 6.490 5.381 1.00 98.12 99 ARG A O 1
ATOM 807 N N . GLU A 1 100 ? -11.334 5.407 3.537 1.00 97.75 100 GLU A N 1
ATOM 808 C CA . GLU A 1 100 ? -12.572 4.641 3.340 1.00 97.75 100 GLU A CA 1
ATOM 809 C C . GLU A 1 100 ? -12.859 3.712 4.526 1.00 97.75 100 GLU A C 1
ATOM 811 O O . GLU A 1 100 ? -13.981 3.687 5.030 1.00 97.75 100 GLU A O 1
ATOM 816 N N . LEU A 1 101 ? -11.837 3.035 5.057 1.00 97.81 101 LEU A N 1
ATOM 817 C CA . LEU A 1 101 ? -11.994 2.216 6.260 1.00 97.81 101 LEU A CA 1
ATOM 818 C C . LEU A 1 101 ? -12.186 3.036 7.538 1.00 97.81 101 LEU A C 1
ATOM 820 O O . LEU A 1 101 ? -12.832 2.563 8.469 1.00 97.81 101 LEU A O 1
ATOM 824 N N . GLY A 1 102 ? -11.680 4.268 7.586 1.00 97.12 102 GLY A N 1
ATOM 825 C CA . GLY A 1 102 ? -11.989 5.208 8.662 1.00 97.12 102 GLY A CA 1
ATOM 826 C C . GLY A 1 102 ? -13.474 5.582 8.695 1.00 97.12 102 GLY A C 1
ATOM 827 O O . GLY A 1 102 ? -14.072 5.617 9.772 1.00 97.12 102 GLY A O 1
ATOM 828 N N . VAL A 1 103 ? -14.086 5.800 7.524 1.00 97.00 103 VAL A N 1
ATOM 829 C CA . VAL A 1 103 ? -15.539 6.028 7.406 1.00 97.00 103 VAL A CA 1
ATOM 830 C C . VAL A 1 103 ? -16.309 4.776 7.825 1.00 97.00 103 VAL A C 1
ATOM 832 O O . VAL A 1 103 ? -17.230 4.870 8.636 1.00 97.00 103 VAL A O 1
ATOM 835 N N . GLU A 1 104 ? -15.900 3.602 7.335 1.00 96.31 104 GLU A N 1
ATOM 836 C CA . GLU A 1 104 ? -16.494 2.317 7.723 1.00 96.31 104 GLU A CA 1
ATOM 837 C C . GLU A 1 104 ? -16.466 2.133 9.245 1.00 96.31 104 GLU A C 1
ATOM 839 O O . GLU A 1 104 ? -17.483 1.824 9.862 1.00 96.31 104 GLU A O 1
ATOM 844 N N . TYR A 1 105 ? -15.318 2.397 9.872 1.00 96.00 105 TYR A N 1
ATOM 845 C CA . TYR A 1 105 ? -15.159 2.323 11.318 1.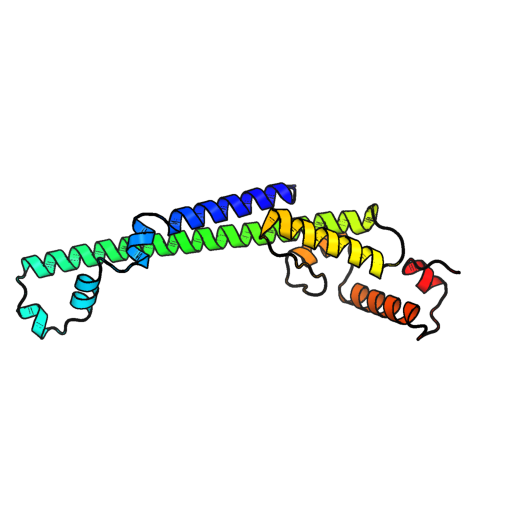00 96.00 105 TYR A CA 1
ATOM 846 C C . TYR A 1 105 ? -16.142 3.243 12.061 1.00 96.00 105 TYR A C 1
ATOM 848 O O . TYR A 1 105 ? -16.697 2.843 13.085 1.00 96.00 105 TYR A O 1
ATOM 856 N N . GLN A 1 106 ? -16.377 4.464 11.575 1.00 93.25 106 GLN A N 1
ATOM 857 C CA . GLN A 1 106 ? -17.282 5.413 12.233 1.00 93.25 106 GLN A CA 1
ATOM 858 C C . GLN A 1 106 ? -18.761 5.055 12.072 1.00 93.25 106 GLN A C 1
ATOM 860 O O . GLN A 1 106 ? -19.531 5.281 13.003 1.00 93.25 106 GLN A O 1
ATOM 865 N N . VAL A 1 107 ? -19.153 4.537 10.906 1.00 93.44 107 VAL A N 1
ATOM 866 C CA . VAL A 1 107 ? -20.569 4.466 10.509 1.00 93.44 107 VAL 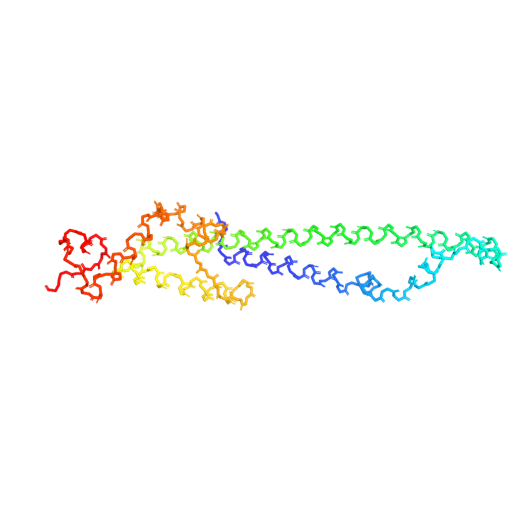A CA 1
ATOM 867 C C . VAL A 1 107 ? -21.107 3.034 10.478 1.00 93.44 107 VAL A C 1
ATOM 869 O O . VAL A 1 107 ? -22.279 2.820 10.769 1.00 93.44 107 VAL A O 1
ATOM 872 N N . ASN A 1 108 ? -20.258 2.053 10.167 1.00 91.19 108 ASN A N 1
ATOM 873 C CA . ASN A 1 108 ? -20.681 0.707 9.767 1.00 91.19 108 ASN A CA 1
ATOM 874 C C . ASN A 1 108 ? -20.147 -0.410 10.678 1.00 91.19 108 ASN A C 1
ATOM 876 O O . ASN A 1 108 ? -20.350 -1.585 10.384 1.00 91.19 108 ASN A O 1
ATOM 880 N N . THR A 1 109 ? -19.476 -0.072 11.783 1.00 91.56 109 THR A N 1
ATOM 881 C CA . THR A 1 109 ? -19.000 -1.059 12.767 1.00 91.56 109 THR A CA 1
ATOM 882 C C . THR A 1 109 ? -19.699 -0.891 14.113 1.00 91.56 109 THR A C 1
ATOM 884 O O . THR A 1 109 ? -20.079 0.214 14.502 1.00 91.56 109 THR A O 1
ATOM 887 N N . SER A 1 110 ? -19.848 -1.990 14.853 1.00 89.69 110 SER A N 1
ATOM 888 C CA . SER A 1 110 ? -20.521 -2.027 16.156 1.00 89.69 110 SER A CA 1
ATOM 889 C C . SER A 1 110 ? -19.806 -2.958 17.132 1.00 89.69 110 SER A C 1
ATOM 891 O O . SER A 1 110 ? -19.107 -3.874 16.710 1.00 89.69 110 SER A O 1
ATOM 893 N N . GLY A 1 111 ? -20.027 -2.757 18.433 1.00 91.12 111 GLY A N 1
ATOM 894 C CA . GLY A 1 111 ? -19.449 -3.585 19.495 1.00 91.12 111 GLY A CA 1
ATOM 895 C C . GLY A 1 111 ? -18.124 -3.045 20.051 1.00 91.12 111 GLY A C 1
ATOM 896 O O . GLY A 1 111 ? -17.822 -1.858 19.869 1.00 91.12 111 GLY A O 1
ATOM 897 N N . PRO A 1 112 ? -17.350 -3.900 20.749 1.00 93.69 112 PRO A N 1
ATOM 898 C CA . PRO A 1 112 ? -16.088 -3.518 21.371 1.00 93.69 112 PRO A CA 1
ATOM 899 C C . PRO A 1 112 ? -15.087 -2.906 20.387 1.00 93.69 112 PRO A C 1
ATOM 901 O O . PRO A 1 112 ? -14.982 -3.330 19.234 1.00 93.69 112 PRO A O 1
ATOM 904 N N . LEU A 1 113 ? -14.338 -1.904 20.849 1.00 94.00 113 LEU A N 1
ATOM 905 C CA . LEU A 1 113 ? -13.380 -1.151 20.036 1.00 94.00 113 LEU A CA 1
ATOM 906 C C . LEU A 1 113 ? -12.367 -2.050 19.316 1.00 94.00 113 LEU A C 1
ATOM 908 O O . LEU A 1 113 ? -12.108 -1.855 18.131 1.00 94.00 113 LEU A O 1
ATOM 912 N N . ASP A 1 114 ? -11.782 -3.008 20.027 1.00 92.56 114 ASP A N 1
ATOM 913 C CA . ASP A 1 114 ? -10.790 -3.935 19.484 1.00 92.56 114 ASP A CA 1
ATOM 914 C C . ASP A 1 114 ? -11.353 -4.784 18.337 1.00 92.56 114 ASP A C 1
ATOM 916 O O . ASP A 1 114 ? -10.696 -4.920 17.305 1.00 92.56 114 ASP A O 1
ATOM 920 N N . GLN A 1 115 ? -12.593 -5.263 18.469 1.00 94.31 115 GLN A N 1
ATOM 921 C CA . GLN A 1 115 ? -13.287 -5.992 17.409 1.00 94.31 115 GLN A CA 1
ATOM 922 C C . GLN A 1 115 ? -13.520 -5.104 16.186 1.00 94.31 115 GLN A C 1
ATOM 924 O O . GLN A 1 115 ? -13.154 -5.477 15.077 1.00 94.31 115 GLN A O 1
ATOM 929 N N . ARG A 1 116 ? -14.053 -3.894 16.388 1.00 95.06 116 ARG A N 1
ATOM 930 C CA . ARG A 1 116 ? -14.314 -2.950 15.291 1.00 95.06 116 ARG A CA 1
ATOM 931 C C . ARG A 1 116 ? -13.044 -2.606 14.512 1.00 95.06 116 ARG A C 1
ATOM 933 O O . ARG A 1 116 ? -13.088 -2.488 13.291 1.00 95.06 116 ARG A O 1
ATOM 940 N N . ILE A 1 117 ? -11.918 -2.438 15.213 1.00 95.25 117 ILE A N 1
ATOM 941 C CA . ILE A 1 117 ? -10.606 -2.204 14.594 1.00 95.25 117 ILE A CA 1
ATOM 942 C C . ILE A 1 117 ? -10.134 -3.449 13.835 1.00 95.25 117 ILE A C 1
ATOM 944 O O . ILE A 1 117 ? -9.689 -3.325 12.695 1.00 95.25 117 ILE A O 1
ATOM 948 N N . ALA A 1 118 ? -10.262 -4.641 14.421 1.00 94.94 118 ALA A N 1
ATOM 949 C CA . ALA A 1 118 ? -9.903 -5.890 13.754 1.00 94.94 118 ALA A CA 1
ATOM 950 C C . ALA A 1 118 ? -10.711 -6.112 12.462 1.00 94.94 118 ALA A C 1
ATOM 952 O O . ALA A 1 118 ? -10.137 -6.502 11.443 1.00 94.94 118 ALA A O 1
ATOM 953 N N . ASP A 1 119 ? -12.008 -5.800 12.474 1.00 95.44 119 ASP A N 1
ATOM 954 C CA . ASP A 1 119 ? -12.892 -5.945 11.315 1.00 95.44 119 ASP A CA 1
ATOM 955 C C . ASP A 1 119 ? -12.444 -5.051 10.151 1.00 95.44 119 ASP A C 1
ATOM 957 O O . ASP A 1 119 ? -12.285 -5.523 9.020 1.00 95.44 119 ASP A O 1
ATOM 961 N N . VAL A 1 120 ? -12.177 -3.764 10.418 1.00 96.94 120 VAL A N 1
ATOM 962 C CA . VAL A 1 120 ? -11.724 -2.845 9.362 1.00 96.94 120 VAL A CA 1
ATOM 963 C C . VAL A 1 120 ? -10.320 -3.177 8.874 1.00 96.94 120 VAL A C 1
ATOM 965 O O . VAL A 1 120 ? -10.085 -3.110 7.672 1.00 96.94 120 VAL A O 1
ATOM 968 N N . LEU A 1 121 ? -9.398 -3.593 9.748 1.00 96.56 121 LEU A N 1
ATOM 969 C CA . LEU A 1 121 ? -8.057 -4.015 9.328 1.00 96.56 121 LEU A CA 1
ATOM 970 C C . LEU A 1 121 ? -8.117 -5.254 8.432 1.00 96.56 121 LEU A C 1
ATOM 972 O O . LEU A 1 121 ? -7.533 -5.252 7.351 1.00 96.56 121 LEU A O 1
ATOM 976 N N . THR A 1 122 ? -8.914 -6.253 8.814 1.00 96.50 122 THR A N 1
ATOM 977 C CA . THR A 1 122 ? -9.110 -7.478 8.023 1.00 96.50 122 THR A CA 1
ATOM 978 C C . THR A 1 122 ? -9.702 -7.165 6.649 1.00 96.50 122 THR A C 1
ATOM 980 O O . THR A 1 122 ? -9.239 -7.677 5.626 1.00 96.50 122 THR A O 1
ATOM 983 N N . LYS A 1 123 ? -10.707 -6.281 6.596 1.00 97.06 123 LYS A N 1
ATOM 984 C CA . LYS A 1 123 ? -11.295 -5.818 5.332 1.00 97.06 123 LYS A CA 1
ATOM 985 C C . LYS A 1 123 ? -10.271 -5.063 4.480 1.00 97.06 123 LYS A C 1
ATOM 987 O O . LYS A 1 123 ? -10.217 -5.269 3.269 1.00 97.06 123 LYS A O 1
ATOM 992 N N . GLY A 1 124 ? -9.446 -4.222 5.099 1.00 97.50 124 GLY A N 1
ATOM 993 C CA . GLY A 1 124 ? -8.387 -3.466 4.431 1.00 97.50 124 GLY A CA 1
ATOM 994 C C . GLY A 1 124 ? -7.313 -4.358 3.832 1.00 97.50 124 GLY A C 1
ATOM 995 O O . GLY A 1 124 ? -6.958 -4.185 2.667 1.00 97.50 124 GLY A O 1
ATOM 996 N N . ASP A 1 125 ? -6.862 -5.350 4.594 1.00 97.38 125 ASP A N 1
ATOM 997 C CA . ASP A 1 125 ? -5.910 -6.361 4.140 1.00 97.38 125 ASP A CA 1
ATOM 998 C C . ASP A 1 125 ? -6.430 -7.110 2.924 1.00 97.38 125 ASP A C 1
ATOM 1000 O O . ASP A 1 125 ? -5.714 -7.263 1.932 1.00 97.38 125 ASP A O 1
ATOM 1004 N N . LEU A 1 126 ? -7.693 -7.537 2.976 1.00 97.75 126 LEU A N 1
ATOM 1005 C CA . LEU A 1 126 ? -8.328 -8.234 1.868 1.00 97.75 126 LEU A CA 1
ATOM 1006 C C . LEU A 1 126 ? -8.420 -7.343 0.623 1.00 97.75 126 LEU A C 1
ATOM 1008 O O . LEU A 1 126 ? -8.056 -7.781 -0.469 1.00 97.75 126 LEU A O 1
ATOM 1012 N N . LEU A 1 127 ? -8.871 -6.095 0.769 1.00 97.56 127 LEU A N 1
ATOM 1013 C CA . LEU A 1 127 ? -9.000 -5.150 -0.344 1.00 97.56 127 LEU A CA 1
ATOM 1014 C C . LEU A 1 127 ? -7.644 -4.810 -0.972 1.00 97.56 127 LEU A C 1
ATOM 1016 O O . LEU A 1 127 ? -7.504 -4.865 -2.191 1.00 97.56 127 LEU A O 1
ATOM 1020 N N . ARG A 1 128 ? -6.618 -4.530 -0.161 1.00 96.00 128 ARG A N 1
ATOM 1021 C CA . ARG A 1 128 ? -5.252 -4.294 -0.651 1.00 96.00 128 ARG A CA 1
ATOM 1022 C C . ARG A 1 128 ? -4.717 -5.512 -1.400 1.00 96.00 128 ARG A C 1
ATOM 1024 O O . ARG A 1 128 ? -4.250 -5.378 -2.530 1.00 96.00 128 ARG A O 1
ATOM 1031 N N . LYS A 1 129 ? -4.839 -6.698 -0.798 1.00 96.44 129 LYS A N 1
ATOM 1032 C CA . LYS A 1 129 ? -4.376 -7.954 -1.392 1.00 96.44 129 LYS A CA 1
ATOM 1033 C C . LYS A 1 129 ? -5.054 -8.236 -2.731 1.00 96.44 129 LYS A C 1
ATOM 1035 O O . LYS A 1 129 ? -4.411 -8.732 -3.647 1.00 96.44 129 LYS A O 1
ATOM 1040 N N . THR A 1 130 ? -6.349 -7.958 -2.838 1.00 96.94 130 THR A N 1
ATOM 1041 C CA . THR A 1 130 ? -7.134 -8.283 -4.038 1.00 96.94 130 THR A CA 1
ATOM 1042 C C . THR A 1 130 ? -6.998 -7.247 -5.146 1.00 96.94 130 THR A C 1
ATOM 1044 O O . THR A 1 130 ? -7.021 -7.628 -6.314 1.00 96.94 130 THR A O 1
ATOM 1047 N N . LEU A 1 131 ? -6.851 -5.963 -4.807 1.00 97.00 131 LEU A N 1
ATOM 1048 C CA . LEU A 1 131 ? -6.941 -4.876 -5.784 1.00 97.00 131 LEU A CA 1
ATOM 1049 C C . LEU A 1 131 ? -5.636 -4.117 -6.021 1.00 97.00 131 LEU A C 1
ATOM 1051 O O . LEU A 1 131 ? -5.518 -3.503 -7.078 1.00 97.00 131 LEU A O 1
ATOM 1055 N N . LEU A 1 132 ? -4.667 -4.138 -5.100 1.00 94.94 132 LEU A N 1
ATOM 1056 C CA . LEU A 1 132 ? -3.484 -3.276 -5.184 1.00 94.94 132 LEU A CA 1
ATOM 1057 C C . LEU A 1 132 ? -2.212 -4.039 -5.554 1.00 94.94 132 LEU A C 1
ATOM 1059 O O . LEU A 1 132 ? -1.761 -3.937 -6.685 1.00 94.94 132 LEU A O 1
ATOM 1063 N N . ASP A 1 133 ? -1.617 -4.788 -4.630 1.00 92.38 133 ASP A N 1
ATOM 1064 C CA . ASP A 1 133 ? -0.254 -5.319 -4.799 1.00 92.38 133 ASP A CA 1
ATOM 1065 C C . ASP A 1 133 ? -0.136 -6.834 -4.591 1.00 92.38 133 ASP A C 1
ATOM 1067 O O . ASP A 1 133 ? 0.963 -7.380 -4.665 1.00 92.38 133 ASP A O 1
ATOM 1071 N N . GLY A 1 134 ? -1.244 -7.531 -4.327 1.00 91.50 134 GLY A N 1
ATOM 1072 C CA . GLY A 1 134 ? -1.219 -8.968 -4.042 1.00 91.50 134 GLY A CA 1
ATOM 1073 C C . GLY A 1 134 ? -0.782 -9.326 -2.616 1.00 91.50 134 GLY A C 1
ATOM 1074 O O . GLY A 1 134 ? -0.843 -10.502 -2.248 1.00 91.50 134 GLY A O 1
ATOM 1075 N N . PHE A 1 135 ? -0.396 -8.346 -1.788 1.00 88.25 135 PHE A N 1
ATOM 1076 C CA . PHE A 1 135 ? 0.051 -8.544 -0.409 1.00 88.25 135 PHE A CA 1
ATOM 1077 C C . PHE A 1 135 ? -0.925 -7.883 0.582 1.00 88.25 135 PHE A C 1
ATOM 1079 O O . PHE A 1 135 ? -1.299 -6.722 0.457 1.00 88.25 135 PHE A O 1
ATOM 1086 N N . GLY A 1 136 ? -1.361 -8.633 1.598 1.00 84.19 136 GLY A N 1
ATOM 1087 C CA . GLY A 1 136 ? -2.280 -8.133 2.628 1.00 84.19 136 GLY A CA 1
ATOM 1088 C C . GLY A 1 136 ? -1.528 -7.781 3.904 1.00 84.19 136 GLY A C 1
ATOM 1089 O O . GLY A 1 136 ? -1.095 -8.694 4.602 1.00 84.19 136 GLY A O 1
ATOM 1090 N N . TYR A 1 137 ? -1.341 -6.486 4.167 1.00 90.69 137 TYR A N 1
ATOM 1091 C CA . TYR A 1 137 ? -0.929 -5.978 5.479 1.00 90.69 137 TYR A CA 1
ATOM 1092 C C . TYR A 1 137 ? -1.232 -4.478 5.610 1.00 90.69 137 TYR A C 1
ATOM 1094 O O . TYR A 1 137 ? -0.628 -3.651 4.926 1.00 90.69 137 TYR A O 1
ATOM 1102 N N . VAL A 1 138 ? -2.130 -4.093 6.500 1.00 93.69 138 VAL A N 1
ATOM 1103 C CA . VAL A 1 138 ? -2.406 -2.717 6.893 1.00 93.69 138 VAL A CA 1
ATOM 1104 C C . VAL A 1 138 ? -2.404 -2.648 8.409 1.00 93.69 138 VAL A C 1
ATOM 1106 O O . VAL A 1 138 ? -2.953 -3.498 9.099 1.00 93.69 138 VAL A O 1
ATOM 1109 N N . ASP A 1 139 ? -1.742 -1.628 8.938 1.00 90.62 139 ASP A N 1
ATOM 1110 C CA . ASP A 1 139 ? -1.532 -1.487 10.370 1.00 90.62 139 ASP A CA 1
ATOM 1111 C C . ASP A 1 139 ? -1.647 -0.015 10.760 1.00 90.62 139 ASP A C 1
ATOM 1113 O O . ASP A 1 139 ? -1.060 0.870 10.130 1.00 90.62 139 ASP A O 1
ATOM 1117 N N . LEU A 1 140 ? -2.418 0.246 11.813 1.00 92.69 140 LEU A N 1
ATOM 1118 C CA . LEU A 1 140 ? -2.597 1.581 12.379 1.00 92.69 140 LEU A CA 1
ATOM 1119 C C . LEU A 1 140 ? -1.436 1.989 13.296 1.00 92.69 140 LEU A C 1
ATOM 1121 O O . LEU A 1 140 ? -1.254 3.180 13.557 1.00 92.69 140 LEU A O 1
ATOM 1125 N N . LEU A 1 141 ? -0.636 1.041 13.792 1.00 86.06 141 LEU A N 1
ATOM 1126 C CA . LEU A 1 141 ? 0.513 1.329 14.653 1.00 86.06 141 LEU A CA 1
ATOM 1127 C C . LEU A 1 141 ? 1.706 1.870 13.852 1.00 86.06 141 LEU A C 1
ATOM 1129 O O . LEU A 1 141 ? 2.474 2.699 14.374 1.00 86.06 141 LEU A O 1
ATOM 1133 N N . ASN A 1 142 ? 1.817 1.481 12.578 1.00 87.50 142 ASN A N 1
ATOM 1134 C CA . ASN A 1 142 ? 2.765 2.055 11.630 1.00 87.50 142 ASN A CA 1
ATOM 1135 C C . ASN A 1 142 ? 2.280 3.410 11.080 1.00 87.50 142 ASN A C 1
ATOM 1137 O O . ASN A 1 142 ? 1.782 3.510 9.960 1.00 87.50 142 ASN A O 1
ATOM 1141 N N . HIS A 1 143 ? 2.491 4.459 11.874 1.00 79.19 143 HIS A N 1
ATOM 1142 C CA . HIS A 1 143 ? 2.124 5.851 11.576 1.00 79.19 143 HIS A CA 1
ATOM 1143 C C . HIS A 1 143 ? 2.784 6.473 10.332 1.00 79.19 143 HIS A C 1
ATOM 1145 O O . HIS A 1 143 ? 2.318 7.497 9.828 1.00 79.19 143 HIS A O 1
ATOM 1151 N N . GLU A 1 144 ? 3.876 5.895 9.836 1.00 87.00 144 GLU A N 1
ATOM 1152 C CA . GLU A 1 144 ? 4.520 6.391 8.620 1.00 87.00 144 GLU A CA 1
ATOM 1153 C C . GLU A 1 144 ? 3.760 5.939 7.371 1.00 87.00 144 GLU A C 1
ATOM 1155 O O . GLU A 1 144 ? 3.789 6.636 6.350 1.00 87.00 144 GLU A O 1
ATOM 1160 N N . SER A 1 145 ? 3.007 4.836 7.482 1.00 93.12 145 SER A N 1
ATOM 1161 C CA . 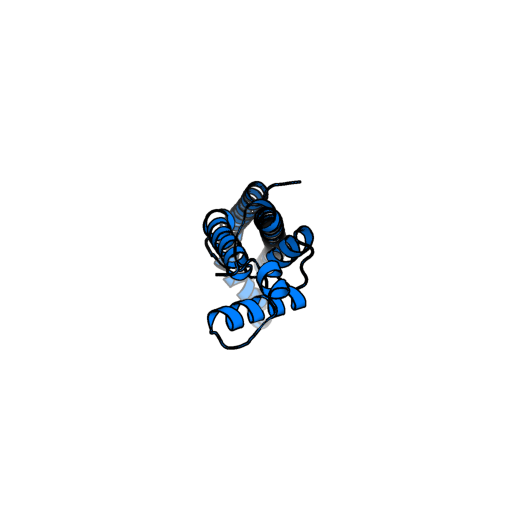SER A 1 145 ? 2.203 4.293 6.393 1.00 93.12 145 SER A CA 1
ATOM 1162 C C . SER A 1 145 ? 1.104 5.262 5.956 1.00 93.12 145 SER A C 1
ATOM 1164 O O . SER A 1 145 ? 0.395 5.856 6.776 1.00 93.12 145 SER A O 1
ATOM 1166 N N . SER A 1 146 ? 0.911 5.378 4.642 1.00 96.44 146 SER A N 1
ATOM 1167 C CA . SER A 1 146 ? -0.156 6.201 4.066 1.00 96.44 146 SER A CA 1
ATOM 1168 C C . SER A 1 146 ? -1.543 5.742 4.517 1.00 96.44 146 SER A C 1
ATOM 1170 O O . SER A 1 146 ? -2.401 6.582 4.782 1.00 96.44 146 SER A O 1
ATOM 1172 N N . PHE A 1 147 ? -1.737 4.430 4.695 1.00 97.19 147 PHE A N 1
ATOM 1173 C CA . PHE A 1 147 ? -2.979 3.859 5.220 1.00 97.19 147 PHE A CA 1
ATOM 1174 C C . PHE A 1 147 ? -3.348 4.438 6.589 1.00 97.19 147 PHE A C 1
ATOM 1176 O O . PHE A 1 147 ? -4.427 5.013 6.744 1.00 97.19 147 PHE A O 1
ATOM 1183 N N . SER A 1 148 ? -2.439 4.354 7.568 1.00 95.81 148 SER A N 1
ATOM 1184 C CA . SER A 1 148 ? -2.703 4.852 8.924 1.00 95.81 148 SER A CA 1
ATOM 1185 C C . SER A 1 148 ? -3.013 6.353 8.933 1.00 95.81 148 SER A C 1
ATOM 1187 O O . SER A 1 148 ? -3.964 6.785 9.583 1.00 95.81 148 SER A O 1
ATOM 1189 N N . LYS A 1 149 ? -2.278 7.145 8.140 1.00 96.06 149 LYS A N 1
ATOM 1190 C CA . LYS A 1 149 ? -2.497 8.591 7.986 1.00 96.06 149 LYS A CA 1
ATOM 1191 C C . LYS A 1 149 ? -3.905 8.884 7.469 1.00 96.06 149 LYS A C 1
ATOM 1193 O O . LYS A 1 149 ? -4.599 9.738 8.025 1.00 96.06 149 LYS A O 1
ATOM 1198 N N . GLY A 1 150 ? -4.340 8.158 6.438 1.00 96.62 150 GLY A N 1
ATOM 1199 C CA . GLY A 1 150 ? -5.689 8.270 5.886 1.00 96.62 150 GLY A CA 1
ATOM 1200 C C . GLY A 1 150 ? -6.772 7.922 6.908 1.00 96.62 150 GLY A C 1
ATOM 1201 O O . GLY A 1 150 ? -7.717 8.690 7.087 1.00 96.62 150 GLY A O 1
ATOM 1202 N N . PHE A 1 151 ? -6.592 6.818 7.635 1.00 97.12 151 PHE A N 1
ATOM 1203 C CA . PHE A 1 151 ? -7.535 6.369 8.660 1.00 97.12 151 PHE A CA 1
ATOM 1204 C C . PHE A 1 151 ? -7.669 7.369 9.816 1.00 97.12 151 PHE A C 1
ATOM 1206 O O . PHE A 1 151 ? -8.779 7.746 10.200 1.00 97.12 151 PHE A O 1
ATOM 1213 N N . PHE A 1 152 ? -6.548 7.854 10.358 1.00 95.62 152 PHE A N 1
ATOM 1214 C CA . PHE A 1 152 ? -6.559 8.816 11.463 1.00 95.62 152 PHE A CA 1
ATOM 1215 C C . PHE A 1 152 ? -7.102 10.187 11.060 1.00 95.62 152 PHE A C 1
ATOM 1217 O O . PHE A 1 152 ? -7.744 10.845 11.876 1.00 95.62 152 PHE A O 1
ATOM 1224 N N . THR A 1 153 ? -6.920 10.592 9.800 1.00 95.12 153 THR A N 1
ATOM 1225 C CA . THR A 1 153 ? -7.481 11.850 9.282 1.00 95.12 153 THR A CA 1
ATOM 1226 C C . THR A 1 153 ? -9.008 11.856 9.348 1.00 95.12 153 THR A C 1
ATOM 1228 O O . THR A 1 153 ? -9.598 12.864 9.720 1.00 95.12 153 THR A O 1
ATOM 1231 N N . VAL A 1 154 ? -9.654 10.736 9.013 1.00 96.06 154 VAL A N 1
ATOM 1232 C CA . VAL A 1 154 ? -11.123 10.628 9.033 1.00 96.06 154 VAL A CA 1
ATOM 1233 C C . VAL A 1 154 ? -11.647 10.400 10.447 1.00 96.06 154 VAL A C 1
ATOM 1235 O O . VAL A 1 154 ? -12.620 11.025 10.866 1.00 96.06 154 VAL A O 1
ATOM 1238 N N . THR A 1 155 ? -11.003 9.507 11.199 1.00 93.88 155 THR A N 1
ATOM 1239 C CA . THR A 1 155 ? -11.510 9.100 12.515 1.00 93.88 155 THR A CA 1
ATOM 1240 C C . THR A 1 155 ? -11.257 10.126 13.617 1.00 93.88 155 THR A C 1
ATOM 1242 O O . THR A 1 155 ? -11.943 10.092 14.639 1.00 93.88 155 THR A O 1
ATOM 1245 N N . GLY A 1 156 ? -10.266 11.009 13.449 1.00 92.31 156 GLY A N 1
ATOM 1246 C CA . GLY A 1 156 ? -9.816 11.938 14.490 1.00 92.31 156 GLY A CA 1
ATOM 1247 C C . GLY A 1 156 ? -9.166 11.244 15.695 1.00 92.31 156 GLY A C 1
ATOM 1248 O O . GLY A 1 156 ? -8.902 11.881 16.716 1.00 92.31 156 GLY A O 1
ATOM 1249 N N . LEU A 1 157 ? -8.922 9.933 15.608 1.00 90.75 157 LEU A N 1
ATOM 1250 C CA . LEU A 1 157 ? -8.244 9.177 16.652 1.00 90.75 157 LEU A CA 1
ATOM 1251 C C . LEU A 1 157 ? -6.755 9.526 16.671 1.00 90.75 157 LEU A C 1
ATOM 1253 O O . LEU A 1 157 ? -6.131 9.750 15.637 1.00 90.75 157 LEU A O 1
ATOM 1257 N N . THR A 1 158 ? -6.166 9.516 17.864 1.00 90.44 158 THR A N 1
ATOM 1258 C CA . THR A 1 158 ? -4.715 9.622 18.026 1.00 90.44 158 THR A CA 1
ATOM 1259 C C . THR A 1 158 ? -4.131 8.253 18.338 1.00 90.44 158 THR A C 1
ATOM 1261 O O . THR A 1 158 ? -4.751 7.448 19.035 1.00 90.44 158 THR A O 1
ATOM 1264 N N . LYS A 1 159 ? -2.905 7.996 17.870 1.00 86.94 159 LYS A N 1
ATOM 1265 C CA . LYS A 1 159 ? -2.201 6.726 18.101 1.00 86.94 159 LYS A CA 1
ATOM 1266 C C . LYS A 1 159 ? -2.126 6.359 19.583 1.00 86.94 159 LYS A C 1
ATOM 1268 O O . LYS A 1 159 ? -2.421 5.228 19.947 1.00 86.94 159 LYS A O 1
ATOM 1273 N N . ILE A 1 160 ? -1.741 7.317 20.429 1.00 90.06 160 ILE A N 1
ATOM 1274 C CA . ILE A 1 160 ? -1.586 7.095 21.874 1.00 90.06 160 ILE A CA 1
ATOM 1275 C C . ILE A 1 160 ? -2.923 6.684 22.488 1.00 90.06 160 ILE A C 1
ATOM 1277 O O . ILE A 1 160 ? -2.985 5.714 23.240 1.00 90.06 160 ILE A O 1
ATOM 1281 N N . LYS A 1 161 ? -4.002 7.392 22.135 1.00 89.56 161 LYS A N 1
ATOM 1282 C CA . LYS A 1 161 ? -5.336 7.082 22.642 1.00 89.56 161 LYS A CA 1
ATOM 1283 C C . LYS A 1 161 ? -5.806 5.713 22.163 1.00 89.56 161 LYS A C 1
ATOM 1285 O O . LYS A 1 161 ? -6.239 4.921 22.988 1.00 89.56 161 LYS A O 1
ATOM 1290 N N . LEU A 1 162 ? -5.658 5.417 20.870 1.00 92.00 162 LEU A N 1
ATOM 1291 C CA . LEU A 1 162 ? -6.040 4.123 20.309 1.00 92.00 162 LEU A CA 1
ATOM 1292 C C . LEU A 1 162 ? -5.272 2.976 20.977 1.00 92.00 162 LEU A C 1
ATOM 1294 O O . LEU A 1 162 ? -5.884 2.008 21.402 1.00 92.00 162 LEU A O 1
ATOM 1298 N N . TYR A 1 163 ? -3.953 3.099 21.128 1.00 91.62 163 TYR A N 1
ATOM 1299 C CA . TYR A 1 163 ? -3.137 2.081 21.791 1.00 91.62 163 TYR A CA 1
ATOM 1300 C C . TYR A 1 163 ? -3.574 1.840 23.242 1.00 91.62 163 TYR A C 1
ATOM 1302 O O . TYR A 1 163 ? -3.746 0.694 23.655 1.00 91.62 163 TYR A O 1
ATOM 1310 N N . ASN A 1 164 ? -3.789 2.913 24.009 1.00 91.81 164 ASN A N 1
ATOM 1311 C CA . ASN A 1 164 ? -4.249 2.802 25.392 1.00 91.81 164 ASN A CA 1
ATOM 1312 C C . ASN A 1 164 ? -5.639 2.161 25.473 1.00 91.81 164 ASN A C 1
ATOM 1314 O O . ASN A 1 164 ? -5.857 1.286 26.307 1.00 91.81 164 ASN A O 1
ATOM 1318 N N . ASP A 1 165 ? -6.553 2.551 24.586 1.00 92.81 165 ASP A N 1
ATOM 1319 C CA . ASP A 1 165 ? -7.904 2.001 24.543 1.00 92.81 165 ASP A CA 1
ATOM 1320 C C . ASP A 1 165 ? -7.903 0.514 24.149 1.00 92.81 165 ASP A C 1
ATOM 1322 O O . ASP A 1 165 ? -8.605 -0.282 24.770 1.00 92.81 165 ASP A O 1
ATOM 1326 N N . LEU A 1 166 ? -7.069 0.103 23.188 1.00 92.56 166 LEU A N 1
ATOM 1327 C CA . LEU A 1 166 ? -6.894 -1.308 22.820 1.00 92.56 166 LEU A CA 1
ATOM 1328 C C . LEU A 1 166 ? -6.277 -2.125 23.964 1.00 92.56 166 LEU A C 1
ATOM 1330 O O . LEU A 1 166 ? -6.726 -3.237 24.243 1.00 92.56 166 LEU A O 1
ATOM 1334 N N . LYS A 1 167 ? -5.295 -1.562 24.679 1.00 91.50 167 LYS A N 1
ATOM 1335 C CA . LYS A 1 167 ? -4.721 -2.193 25.875 1.00 91.50 167 LYS A CA 1
ATOM 1336 C C . LYS A 1 167 ? -5.782 -2.405 26.957 1.00 91.50 167 LYS A C 1
ATOM 1338 O O . LYS A 1 167 ? -5.832 -3.482 27.549 1.00 91.50 167 LYS A O 1
ATOM 1343 N N . LEU A 1 168 ? -6.643 -1.412 27.187 1.00 91.19 168 LEU A N 1
ATOM 1344 C CA . LEU A 1 168 ? -7.765 -1.534 28.120 1.00 91.19 168 LEU A CA 1
ATOM 1345 C C . LEU A 1 168 ? -8.746 -2.626 27.678 1.00 91.19 168 LEU A C 1
ATOM 1347 O O . LEU A 1 168 ? -9.155 -3.429 28.511 1.00 91.19 168 LEU A O 1
ATOM 1351 N N . CYS A 1 169 ? -9.073 -2.718 26.383 1.00 92.38 169 CYS A N 1
ATOM 1352 C CA . CYS A 1 169 ? -9.921 -3.797 25.858 1.00 92.38 169 CYS A CA 1
ATOM 1353 C C . CYS A 1 169 ? -9.345 -5.189 26.184 1.00 92.38 169 CYS A C 1
ATOM 1355 O O . CYS A 1 169 ? -10.081 -6.047 26.673 1.00 92.38 169 CYS A O 1
ATOM 1357 N N . SER A 1 170 ? -8.033 -5.393 25.998 1.00 90.50 170 SER A N 1
ATOM 1358 C CA . SER A 1 170 ? -7.350 -6.652 26.360 1.00 90.50 170 SER A CA 1
ATOM 1359 C C . SER A 1 170 ? -7.484 -6.957 27.854 1.00 90.50 170 SER A C 1
ATOM 1361 O O . SER A 1 170 ? -7.904 -8.045 28.243 1.00 90.50 170 SER A O 1
ATOM 1363 N N . GLN A 1 171 ? -7.222 -5.958 28.703 1.00 88.44 171 GLN A N 1
ATOM 1364 C CA . GLN A 1 171 ? -7.295 -6.100 30.160 1.00 88.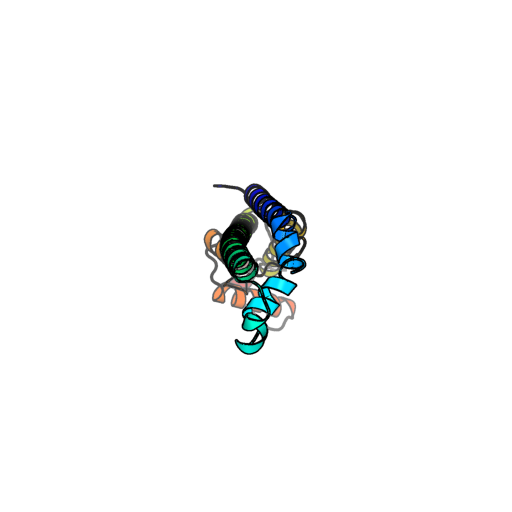44 171 GLN A CA 1
ATOM 1365 C C . GLN A 1 171 ? -8.708 -6.436 30.661 1.00 88.44 171 GLN A C 1
ATOM 1367 O O . GLN A 1 171 ? -8.842 -7.185 31.631 1.00 88.44 171 GLN A O 1
ATOM 1372 N N . ILE A 1 172 ? -9.756 -5.912 30.007 1.00 87.56 172 ILE A N 1
ATOM 1373 C CA . ILE A 1 172 ? -11.154 -6.271 30.304 1.00 87.56 172 ILE A CA 1
ATOM 1374 C C . ILE A 1 172 ? -11.389 -7.757 30.021 1.00 87.56 172 ILE A C 1
ATOM 1376 O O . ILE A 1 172 ? -11.929 -8.451 30.883 1.00 87.56 172 ILE A O 1
ATOM 1380 N N . ARG A 1 173 ? -10.982 -8.249 28.842 1.00 85.06 173 ARG A N 1
ATOM 1381 C CA . ARG A 1 173 ? -11.198 -9.649 28.426 1.00 85.06 173 ARG A CA 1
ATOM 1382 C C . ARG A 1 173 ? -10.430 -10.645 29.290 1.00 85.06 173 ARG A C 1
ATOM 1384 O O . ARG A 1 173 ? -10.934 -11.724 29.576 1.00 85.06 173 ARG A O 1
ATOM 1391 N N . GLU A 1 174 ? -9.235 -10.270 29.728 1.00 86.75 174 GLU A N 1
ATOM 1392 C CA . GLU A 1 174 ? -8.389 -11.094 30.598 1.00 86.75 174 GLU A CA 1
ATOM 1393 C C . GLU A 1 174 ? -8.858 -11.099 32.065 1.00 86.75 174 GLU A C 1
ATOM 1395 O O . GLU A 1 174 ? -8.278 -11.793 32.897 1.00 86.75 174 GLU A O 1
ATOM 1400 N N . GLY A 1 175 ? -9.889 -10.316 32.416 1.00 79.25 175 GLY A N 1
ATOM 1401 C CA . GLY A 1 175 ? -10.380 -10.191 33.792 1.00 79.25 175 GLY A CA 1
ATOM 1402 C C . GLY A 1 175 ? -9.379 -9.528 34.747 1.00 79.25 175 GLY A C 1
ATOM 1403 O O . GLY A 1 175 ? -9.549 -9.590 35.964 1.00 79.25 175 GLY A O 1
ATOM 1404 N N . GLY A 1 176 ? -8.330 -8.897 34.209 1.00 70.00 176 GLY A N 1
ATOM 1405 C CA . GLY A 1 176 ? -7.159 -8.472 34.973 1.00 70.00 176 GLY A CA 1
ATOM 1406 C C . GLY A 1 176 ? -7.354 -7.201 35.800 1.00 70.00 176 GLY A C 1
ATOM 1407 O O . GLY A 1 176 ? -6.543 -6.934 36.685 1.00 70.00 176 GLY A O 1
ATOM 1408 N N . ILE A 1 177 ? -8.388 -6.390 35.526 1.00 72.00 177 ILE A N 1
ATOM 1409 C CA . ILE A 1 177 ? -8.587 -5.081 36.174 1.00 72.00 177 ILE A CA 1
ATOM 1410 C C . ILE A 1 177 ? -10.081 -4.765 36.357 1.00 72.00 177 ILE A C 1
ATOM 1412 O O . ILE A 1 177 ? -10.901 -4.990 35.465 1.00 72.00 177 ILE A O 1
ATOM 1416 N N . ARG A 1 178 ? -10.443 -4.183 37.513 1.00 74.25 178 ARG A N 1
ATOM 1417 C CA . ARG A 1 178 ? -11.743 -3.517 37.706 1.00 74.25 178 ARG A CA 1
ATOM 1418 C C . ARG A 1 178 ? -11.694 -2.124 37.085 1.00 74.25 178 ARG A C 1
ATOM 1420 O O . ARG A 1 178 ? -10.974 -1.261 37.574 1.00 74.25 178 ARG A O 1
ATOM 1427 N N . ILE A 1 179 ? -12.468 -1.930 36.026 1.00 82.38 179 ILE A N 1
ATOM 1428 C CA . ILE A 1 179 ? -12.568 -0.677 35.266 1.00 82.38 179 ILE A CA 1
ATOM 1429 C C . ILE A 1 179 ? -13.976 -0.106 35.452 1.00 82.38 179 ILE A C 1
ATOM 1431 O O . ILE A 1 179 ? -14.902 -0.876 35.733 1.00 82.38 179 ILE A O 1
ATOM 1435 N N . SER A 1 180 ? -14.151 1.214 35.334 1.00 85.62 180 SER A N 1
ATOM 1436 C CA . SER A 1 180 ? -15.457 1.832 35.579 1.00 85.62 180 SER A CA 1
ATOM 1437 C C . SER A 1 180 ? -16.509 1.376 34.557 1.00 85.62 180 SER A C 1
ATOM 1439 O O . SER A 1 180 ? -16.201 0.969 33.430 1.00 85.62 180 SER A O 1
ATOM 1441 N N . ALA A 1 181 ? -17.781 1.447 34.955 1.00 85.88 181 ALA A N 1
ATOM 1442 C CA . ALA A 1 181 ? -18.905 1.194 34.062 1.00 85.88 181 ALA A CA 1
ATOM 1443 C C . ALA A 1 181 ? -18.905 2.153 32.860 1.00 85.88 181 ALA A C 1
ATOM 1445 O O . ALA A 1 181 ? -19.174 1.715 31.740 1.00 85.88 181 ALA A O 1
ATOM 1446 N N . GLU A 1 182 ? -18.567 3.431 33.070 1.00 87.94 182 GLU A N 1
ATOM 1447 C CA . GLU A 1 182 ? -18.506 4.410 31.981 1.00 87.94 182 GLU A CA 1
ATOM 1448 C C . GLU A 1 182 ? -17.409 4.064 30.968 1.00 87.94 182 GLU A C 1
ATOM 1450 O O . GLU A 1 182 ? -17.622 4.184 29.760 1.00 87.94 182 GLU A O 1
ATOM 1455 N N . GLU A 1 183 ? -16.249 3.591 31.434 1.00 88.19 183 GLU A N 1
ATOM 1456 C CA . GLU A 1 183 ? -15.146 3.202 30.551 1.00 88.19 183 GLU A CA 1
ATOM 1457 C C . GLU A 1 183 ? -15.484 1.971 29.706 1.00 88.19 183 GLU A C 1
ATOM 1459 O O . GLU A 1 183 ? -15.163 1.946 28.516 1.00 88.19 183 GLU A O 1
ATOM 1464 N N . ARG A 1 184 ? -16.191 0.985 30.275 1.00 88.12 184 ARG A N 1
ATOM 1465 C CA . ARG A 1 184 ? -16.677 -0.185 29.521 1.00 88.12 184 ARG A CA 1
ATOM 1466 C C . ARG A 1 184 ? -17.634 0.218 28.402 1.00 88.12 184 ARG A C 1
ATOM 1468 O O . ARG A 1 184 ? -17.433 -0.191 27.259 1.00 88.12 184 ARG A O 1
ATOM 1475 N N . VAL A 1 185 ? -18.609 1.076 28.713 1.00 89.00 185 VAL A N 1
ATOM 1476 C CA . VAL A 1 185 ? -19.577 1.587 27.729 1.00 89.00 185 VAL A CA 1
ATOM 1477 C C . VAL A 1 185 ? -18.870 2.391 26.637 1.00 89.00 185 VAL A C 1
ATOM 1479 O O . VAL A 1 185 ? -19.131 2.178 25.454 1.00 89.00 185 VAL A O 1
ATOM 1482 N N . ARG A 1 186 ? -17.919 3.263 27.002 1.00 91.00 186 ARG A N 1
ATOM 1483 C CA . ARG A 1 186 ? -17.120 4.045 26.042 1.00 91.00 186 ARG A CA 1
ATOM 1484 C C . ARG A 1 186 ? -16.351 3.159 25.058 1.00 91.00 186 ARG A C 1
ATOM 1486 O O . ARG A 1 186 ? -16.220 3.524 23.893 1.00 91.00 186 ARG A O 1
ATOM 1493 N N . LEU A 1 187 ? -15.828 2.025 25.525 1.00 92.25 187 LEU A N 1
ATOM 1494 C CA . LEU A 1 187 ? -15.095 1.056 24.705 1.00 92.25 187 LEU A CA 1
ATOM 1495 C C . LEU A 1 187 ? -16.013 0.099 23.928 1.00 92.25 187 LEU A C 1
ATOM 1497 O O . LEU A 1 187 ? -15.508 -0.738 23.185 1.00 92.25 187 LEU A O 1
ATOM 1501 N N . GLY A 1 188 ? -17.336 0.224 24.062 1.00 90.56 188 GLY A N 1
ATOM 1502 C CA . GLY A 1 188 ? -18.308 -0.594 23.335 1.00 90.56 188 GLY A CA 1
ATOM 1503 C C . GLY A 1 188 ? -18.555 -1.977 23.943 1.00 90.56 188 GLY A C 1
ATOM 1504 O O . GLY A 1 188 ? -19.139 -2.827 23.275 1.00 90.56 188 GLY A O 1
ATOM 1505 N N . PHE A 1 189 ? -18.133 -2.216 25.190 1.00 88.31 189 PHE A N 1
ATOM 1506 C CA . PHE A 1 189 ? -18.523 -3.408 25.942 1.00 88.31 189 PHE A CA 1
ATOM 1507 C C . PHE A 1 189 ? -19.882 -3.164 26.606 1.00 88.31 189 PHE A C 1
ATOM 1509 O O . PHE A 1 189 ? -20.067 -2.169 27.311 1.00 88.31 189 PHE A O 1
ATOM 1516 N N . HIS A 1 190 ? -20.836 -4.072 26.404 1.00 74.81 190 HIS A N 1
ATOM 1517 C CA . HIS A 1 190 ? -22.093 -4.048 27.150 1.00 74.81 190 HIS A CA 1
ATOM 1518 C C . HIS A 1 190 ? -21.860 -4.493 28.602 1.00 74.81 190 HIS A C 1
ATOM 1520 O O . HIS A 1 190 ? -20.957 -5.282 28.881 1.00 74.81 190 HIS A O 1
ATOM 1526 N N . GLN A 1 191 ? -22.653 -3.957 29.533 1.00 57.81 191 GLN A N 1
ATOM 1527 C CA . GLN A 1 191 ? -22.774 -4.556 30.861 1.00 57.81 191 GLN A CA 1
ATOM 1528 C C . GLN A 1 191 ? -23.526 -5.879 30.693 1.00 57.81 191 GLN A C 1
ATOM 1530 O O . GLN A 1 191 ? -24.610 -5.875 30.111 1.00 57.81 191 GLN A O 1
ATOM 1535 N N . GLU A 1 192 ? -22.919 -6.983 31.130 1.00 50.38 192 GLU A N 1
ATOM 1536 C CA . GLU A 1 192 ? -23.650 -8.231 31.390 1.00 50.38 192 GLU A CA 1
ATOM 1537 C C . GLU A 1 192 ? -24.629 -8.045 32.554 1.00 50.38 192 GLU A C 1
ATOM 1539 O O . GLU A 1 192 ? -24.259 -7.332 33.521 1.00 50.38 192 GLU A O 1
#

Secondary structure (DSSP, 8-state):
---HHHHHHHHHHHHHHHHHHHHSHHHHHHHH-TT-HHHHHHHH--HHHHTTS-HHHHHHHHHHHHHHHHHHHHHHHHHHHHHHHHHHHHHHHHHHHHHHHHHHHHHT--S-HHHHHHHHHHHHHHHHHHHTSS-----SS-TTSHHHHHHHHHH---HHHHHHHHHHHHHHHTT-----HHHHHHTTPPP-

Foldseek 3Di:
DDALLRLLVQLVVLVVVLVCLCVDPLVVCVVVVVPCPVLVCLVVDDPVVVVVDDPVVNVVSVVVNVVNVVSVVVSVVVNVVSVVSSVVSLLVSLLNLLQVLLVCLVPPDAAFQLVSVVVSLVVSQVCCCVRHDVGGDDDLLPPVGSNVVSNCVSNVDDNVRSVVLNVVVVCVVVVNDDDDPVSCVVRRHDDD

Organism: Stutzerimonas stutzeri (NCBI:txid316)

pLDDT: mean 86.11, std 13.3, range [49.75, 98.12]